Protein AF-A0A087V1L2-F1 (afdb_monomer)

Foldseek 3Di:
DVVCPPPDPVPDDDDDDDDPDPDPDDDDPVCVVVSQVVSCVVVVHDDDDDPDVPVVVVVFQDDDDDDDDFDWFPCPPPPLLVLLVVLLVVLVVVVVVVVVVVVVPVPDPPPCPVVPPPPPPDDLSNLLNVLSVVLSVCCGQWNLQLSLVSLVLSLVVLVVVLPDPDDPVSNVSSVVSNVSSVVSNVVSVVVCVVDQDQTGRLVVVVVLVVVCQQQDPDDDPPSPPPPPPPSPDHPCVVVVVVVVVVVPDPDDGPQAAEEEEDADLSCQQSVQVVLVVVVVVDVSSVSAFEDEDEDADPPPRPRSHDDPVRNVVVQVCSVVVVGRYYYYYCPQLDDDDHAQGPYYHHSDDDPDPSSVSSSSRSD

Radius of gyration: 24.87 Å; Cα contacts (8 Å, |Δi|>4): 325; chains: 1; bounding box: 54×73×60 Å

Sequence (363 aa):
MKCFLNIEPSEMPKIFGLSASLLNRKCKPSQLEKNLHELEKTLRSTIITARDVSEIQKYGTDPEEIAIFYHGSEFADSDLKEEIVNLSNELKCKKSEFSRDEDALESDLLFEKQFRYSSEGVIFFDKPLRCLNAVCETFENLGLWCACTAAEIYLKEVTILCDRPIMEKYQKILEKVQKFLEDFIKKCEILLQKNENSMPHKLKRLLEIFFAVKESKKFINELPHISDVTFAEDPEEYFVNIKQIQEYSNSSDINVCSIVFVEQRITAYVLYQWLLYMTEKYPALAFLKPNFIVGHGRANFTETSMTEKKQKEIVSSFRKKECNILIATCVLEEGMDIRQCNLVIRFDLPKDFRSYVQSKGRA

Mean predicted aligned error: 12.36 Å

Secondary structure (DSSP, 8-state):
-GGGTTS-GGG--------S-S-SS---HHHHHHHHHHHHHHHT------S-HHHHHTTS----------PPPTTTT-HHHHHHHHHHHHHHHHHHHHHHHHTT-TT--SSGGG----SSS--TTHHHHHHHHHHHHHHHHHHHHHHHHHHHHHHHHHHHHHTS---HHHHHHHHHHHHHHHHHHHHHHHHHHHS-----HHHHHHHHHHHHHHH-SS--TT--------TTS-HHHHHHHHHHHHTT---------EEEE-S-HHHHHHHHHHHHHHHHH-GGGTT--EEEE----S---TTT---HHHHHHHHHHHHTTS--EEEE-GGGSSS---PPPSEEEESS--SSHHHHHHHHTT-

Nearest PDB structures (foldseek):
  8dgi-assembly1_A  TM=7.288E-01  e=1.183E-13  Drosophila melanogaster
  8dgj-assembly1_A  TM=6.808E-01  e=7.568E-13  Drosophila melanogaster
  5jcf-assembly1_A  TM=6.289E-01  e=5.586E-10  Gallus gallus
  5jcf-assembly2_B  TM=6.288E-01  e=5.586E-10  Gallus gallus
  8t5s-assembly1_A  TM=4.999E-01  e=6.809E-08  Caenorhabditis elegans

InterPro domains:
  IPR001650 Helicase, C-terminal domain-like [PF00271] (300-363)
  IPR001650 Helicase, C-terminal domain-like [PS51194] (241-363)
  IPR001650 Helicase, C-terminal domain-like [SM00490] (272-362)
  IPR027417 P-loop containing nucleoside triphosphate hydrolase [G3DSA:3.40.50.300] (1-96)
  IPR027417 P-loop containing nucleoside triphosphate hydrolase [G3DSA:3.40.50.300] (189-363)
  IPR027417 P-loop containing nucleoside triphosphate hydrolase [SSF52540] (242-363)
  IPR051363 RIG-I-like Receptor (RLR) Helicase [PTHR14074] (9-363)

Structure (mmCIF, N/CA/C/O backbone):
data_AF-A0A087V1L2-F1
#
_entry.id   AF-A0A087V1L2-F1
#
loop_
_atom_site.group_PDB
_atom_site.id
_atom_site.type_symbol
_atom_site.label_atom_id
_atom_site.label_alt_id
_atom_site.label_comp_id
_atom_site.label_asym_id
_atom_site.label_entity_id
_atom_site.label_seq_id
_atom_site.pdbx_PDB_ins_code
_atom_site.Cartn_x
_atom_site.Cartn_y
_atom_site.Cartn_z
_atom_site.occupancy
_atom_site.B_iso_or_equiv
_atom_site.auth_seq_id
_atom_site.auth_comp_id
_atom_site.auth_asym_id
_atom_site.auth_atom_id
_atom_site.pdbx_PDB_model_num
ATOM 1 N N . MET A 1 1 ? -2.913 -34.682 -5.311 1.00 61.75 1 MET A N 1
ATOM 2 C CA . MET A 1 1 ? -2.161 -35.949 -5.148 1.00 61.75 1 MET A CA 1
ATOM 3 C C . MET A 1 1 ? -2.907 -37.061 -4.436 1.00 61.75 1 MET A C 1
ATOM 5 O O . MET A 1 1 ? -2.776 -38.191 -4.877 1.00 61.75 1 MET A O 1
ATOM 9 N N . LYS A 1 2 ? -3.732 -36.787 -3.413 1.00 68.75 2 LYS A N 1
ATOM 10 C CA . LYS A 1 2 ? -4.512 -37.842 -2.734 1.00 68.75 2 LYS A CA 1
ATOM 11 C C . LYS A 1 2 ? -5.393 -38.679 -3.681 1.00 68.75 2 LYS A C 1
ATOM 13 O O . LYS A 1 2 ? -5.519 -39.877 -3.481 1.00 68.75 2 LYS A O 1
ATOM 18 N N . CYS A 1 3 ? -5.909 -38.073 -4.751 1.00 69.31 3 CYS A N 1
ATOM 19 C CA . CYS A 1 3 ? -6.708 -38.756 -5.774 1.00 69.31 3 CYS A CA 1
ATOM 20 C C . CYS A 1 3 ? -5.913 -39.751 -6.643 1.00 69.31 3 CYS A C 1
ATOM 22 O O . CYS A 1 3 ? -6.521 -40.573 -7.311 1.00 69.31 3 CYS A O 1
ATOM 24 N N . PHE A 1 4 ? -4.575 -39.690 -6.631 1.00 74.19 4 PHE A N 1
ATOM 25 C CA . PHE A 1 4 ? -3.694 -40.577 -7.404 1.00 74.19 4 PHE A CA 1
ATOM 26 C C . PHE A 1 4 ? -3.000 -41.631 -6.516 1.00 74.19 4 PHE A C 1
ATOM 28 O O . PHE A 1 4 ? -2.070 -42.300 -6.960 1.00 74.19 4 PHE A O 1
ATOM 35 N N . LEU A 1 5 ? -3.409 -41.771 -5.245 1.00 72.12 5 LEU A N 1
ATOM 36 C CA . LEU A 1 5 ? -2.788 -42.724 -4.314 1.00 72.12 5 LEU A CA 1
ATOM 37 C C . LEU A 1 5 ? -3.030 -44.184 -4.718 1.00 72.12 5 LEU A C 1
ATOM 39 O O . LEU A 1 5 ? -2.116 -44.990 -4.554 1.00 72.12 5 LEU A O 1
ATOM 43 N N . ASN A 1 6 ? -4.209 -44.470 -5.283 1.00 79.38 6 ASN A N 1
ATOM 44 C CA . ASN A 1 6 ? -4.714 -45.817 -5.579 1.00 79.38 6 ASN A CA 1
ATOM 45 C C . ASN A 1 6 ? -4.684 -46.166 -7.079 1.00 79.38 6 ASN A C 1
ATOM 47 O O . ASN A 1 6 ? -5.424 -47.041 -7.512 1.00 79.38 6 ASN A O 1
ATOM 51 N N . ILE A 1 7 ? -3.897 -45.442 -7.878 1.00 80.56 7 ILE A N 1
ATOM 52 C CA . ILE A 1 7 ? -3.746 -45.717 -9.312 1.00 80.56 7 ILE A CA 1
ATOM 53 C C . ILE A 1 7 ? -2.492 -46.560 -9.514 1.00 80.56 7 ILE A C 1
ATOM 55 O O . ILE A 1 7 ? -1.446 -46.264 -8.924 1.00 80.56 7 ILE A O 1
ATOM 59 N N . GLU A 1 8 ? -2.607 -47.586 -10.354 1.00 81.00 8 GLU A N 1
ATOM 60 C CA . GLU A 1 8 ? -1.493 -48.451 -10.727 1.00 81.00 8 GLU A CA 1
ATOM 61 C C . GLU A 1 8 ? -0.362 -47.647 -11.394 1.00 81.00 8 GLU A C 1
ATOM 63 O O . GLU A 1 8 ? -0.631 -46.717 -12.163 1.00 81.00 8 GLU A O 1
ATOM 68 N N . PRO A 1 9 ? 0.921 -47.987 -11.159 1.00 77.38 9 PRO A N 1
ATOM 69 C CA . PRO A 1 9 ? 2.049 -47.239 -11.718 1.00 77.38 9 PRO A CA 1
ATOM 70 C C . PRO A 1 9 ? 2.013 -47.073 -13.244 1.00 77.38 9 PRO A C 1
ATOM 72 O O . PRO A 1 9 ? 2.484 -46.059 -13.754 1.00 77.38 9 PRO A O 1
ATOM 75 N N . SER A 1 10 ? 1.436 -48.037 -13.968 1.00 82.00 10 SER A N 1
ATOM 76 C CA . SER A 1 10 ? 1.295 -48.020 -15.431 1.00 82.00 10 SER A CA 1
ATOM 77 C C . SER A 1 10 ? 0.281 -46.997 -15.951 1.00 82.00 10 SER A C 1
ATOM 79 O O . SER A 1 10 ? 0.389 -46.571 -17.097 1.00 82.00 10 SER A O 1
ATOM 81 N N . GLU A 1 11 ? -0.689 -46.596 -15.130 1.00 83.50 11 GLU A N 1
ATOM 82 C CA . GLU A 1 11 ? -1.760 -45.655 -15.493 1.00 83.50 11 GLU A CA 1
ATOM 83 C C . GLU A 1 11 ? -1.522 -44.253 -14.915 1.00 83.50 11 GLU A C 1
ATOM 85 O O . GLU A 1 11 ? -2.342 -43.345 -15.068 1.00 83.50 11 GLU A O 1
ATOM 90 N N . MET A 1 12 ? -0.392 -44.054 -14.230 1.00 80.25 12 MET A N 1
ATOM 91 C CA . MET A 1 12 ? -0.099 -42.799 -13.557 1.00 80.25 12 MET A CA 1
ATOM 92 C C . MET A 1 12 ? 0.193 -41.687 -14.578 1.00 80.25 12 MET A C 1
ATOM 94 O O . MET A 1 12 ? 1.112 -41.818 -15.394 1.00 80.25 12 MET A O 1
ATOM 98 N N . PRO A 1 13 ? -0.530 -40.553 -14.533 1.00 81.50 13 PRO A N 1
ATOM 99 C CA . PRO A 1 13 ? -0.235 -39.433 -15.410 1.00 81.50 13 PRO A CA 1
ATOM 100 C C . PRO A 1 13 ? 1.111 -38.805 -15.035 1.00 81.50 13 PRO A C 1
ATOM 102 O O . PRO A 1 13 ? 1.453 -38.679 -13.857 1.00 81.50 13 PRO A O 1
ATOM 105 N N . LYS A 1 14 ? 1.863 -38.347 -16.039 1.00 81.31 14 LYS A N 1
ATOM 106 C CA . LYS A 1 14 ? 3.057 -37.530 -15.801 1.00 81.31 14 LYS A CA 1
ATOM 107 C C . LYS A 1 14 ? 2.622 -36.134 -15.369 1.00 81.31 14 LYS A C 1
ATOM 109 O O . LYS A 1 14 ? 2.020 -35.401 -16.150 1.00 81.31 14 LYS A O 1
ATOM 114 N N . ILE A 1 15 ? 2.927 -35.776 -14.126 1.00 77.12 15 ILE A N 1
ATOM 115 C CA . ILE A 1 15 ? 2.616 -34.460 -13.571 1.00 77.12 15 ILE A CA 1
ATOM 116 C C . ILE A 1 15 ? 3.841 -33.572 -13.742 1.00 77.12 15 ILE A C 1
ATOM 118 O O . ILE A 1 15 ? 4.923 -33.885 -13.249 1.00 77.12 15 ILE A O 1
ATOM 122 N N . PHE A 1 16 ? 3.654 -32.461 -14.442 1.00 82.75 16 PHE A N 1
ATOM 123 C CA . PHE A 1 16 ? 4.665 -31.431 -14.605 1.00 82.75 16 PHE A CA 1
ATOM 124 C C . PHE A 1 16 ? 4.263 -30.203 -13.789 1.00 82.75 16 PHE A C 1
ATOM 126 O O . PHE A 1 16 ? 3.135 -29.722 -13.904 1.00 82.75 16 PHE A O 1
ATOM 133 N N . GLY A 1 17 ? 5.174 -29.720 -12.947 1.00 81.12 17 GLY A N 1
ATOM 134 C CA . GLY A 1 17 ? 4.975 -28.542 -12.112 1.00 81.12 17 GLY A CA 1
ATOM 135 C C . GLY A 1 17 ? 6.137 -27.573 -12.277 1.00 81.12 17 GLY A C 1
ATOM 136 O O . GLY A 1 17 ? 7.294 -27.985 -12.268 1.00 81.12 17 GLY A O 1
ATOM 137 N N . LEU A 1 18 ? 5.817 -26.289 -12.411 1.00 81.25 18 LEU A N 1
ATOM 138 C CA . LEU A 1 18 ? 6.789 -25.202 -12.434 1.00 81.25 18 LEU A CA 1
ATOM 139 C C . LEU A 1 18 ? 6.580 -24.339 -11.196 1.00 81.25 18 LEU A C 1
ATOM 141 O O . LEU A 1 18 ? 5.451 -23.955 -10.892 1.00 81.25 18 LEU A O 1
ATOM 145 N N . SER A 1 19 ? 7.664 -24.031 -10.491 1.00 74.69 19 SER A N 1
ATOM 146 C CA . SER A 1 19 ? 7.635 -23.087 -9.379 1.00 74.69 19 SER A CA 1
ATOM 147 C C . SER A 1 19 ? 8.948 -22.322 -9.289 1.00 74.69 19 SER A C 1
ATOM 149 O O . SER A 1 19 ? 10.016 -22.907 -9.451 1.00 74.69 19 SER A O 1
ATOM 151 N N . ALA A 1 20 ? 8.862 -21.028 -8.981 1.00 67.06 20 ALA A N 1
ATOM 152 C CA . ALA A 1 20 ? 10.026 -20.194 -8.683 1.00 67.06 20 ALA A CA 1
ATOM 153 C C . ALA A 1 20 ? 10.649 -20.527 -7.311 1.00 67.06 20 ALA A C 1
ATOM 155 O O . ALA A 1 20 ? 11.835 -20.300 -7.099 1.00 67.06 20 ALA A O 1
ATOM 156 N N . SER A 1 21 ? 9.863 -21.086 -6.382 1.00 72.62 21 SER A N 1
ATOM 157 C CA . SER A 1 21 ? 10.343 -21.604 -5.095 1.00 72.62 21 SER A CA 1
ATOM 158 C C . SER A 1 21 ? 9.634 -22.907 -4.742 1.00 72.62 21 SER A C 1
ATOM 160 O O . SER A 1 21 ? 8.409 -23.005 -4.819 1.00 72.62 21 SER A O 1
ATOM 162 N N . LEU A 1 22 ? 10.394 -23.917 -4.325 1.00 76.88 22 LEU A N 1
ATOM 163 C CA . LEU A 1 22 ? 9.855 -25.222 -3.924 1.00 76.88 22 LEU A CA 1
ATOM 164 C C . LEU A 1 22 ? 9.445 -25.263 -2.446 1.00 76.88 22 LEU A C 1
ATOM 166 O O . LEU A 1 22 ? 8.729 -26.170 -2.028 1.00 76.88 22 LEU A O 1
ATOM 170 N N . LEU A 1 23 ? 9.881 -24.281 -1.651 1.00 73.44 23 LEU A N 1
ATOM 171 C CA . LEU A 1 23 ? 9.611 -24.212 -0.221 1.00 73.44 23 LEU A CA 1
ATOM 172 C C . LEU A 1 23 ? 8.843 -22.937 0.129 1.00 73.44 23 LEU A C 1
ATOM 174 O O . LEU A 1 23 ? 9.251 -21.826 -0.203 1.00 73.44 23 LEU A O 1
ATOM 178 N N . ASN A 1 24 ? 7.753 -23.114 0.876 1.00 65.12 24 ASN A N 1
ATOM 179 C CA . ASN A 1 24 ? 6.878 -22.028 1.332 1.00 65.12 24 ASN A CA 1
ATOM 180 C C . ASN A 1 24 ? 7.238 -21.509 2.736 1.00 65.12 24 ASN A C 1
ATOM 182 O O . ASN A 1 24 ? 6.459 -20.776 3.340 1.00 65.12 24 ASN A O 1
ATOM 186 N N . ARG A 1 25 ? 8.360 -21.953 3.317 1.00 67.56 25 ARG A N 1
ATOM 187 C CA . ARG A 1 25 ? 8.763 -21.614 4.691 1.00 67.56 25 ARG A CA 1
ATOM 188 C C . ARG A 1 25 ? 10.264 -21.390 4.779 1.00 67.56 25 ARG A C 1
ATOM 190 O O . ARG A 1 25 ? 11.030 -22.014 4.047 1.00 67.56 25 ARG A O 1
ATOM 197 N N . LYS A 1 26 ? 10.674 -20.555 5.741 1.00 66.25 26 LYS A N 1
ATOM 198 C CA . LYS A 1 26 ? 12.080 -20.404 6.135 1.00 66.25 26 LYS A CA 1
ATOM 199 C C . LYS A 1 26 ? 12.632 -21.784 6.502 1.00 66.25 26 LYS A C 1
ATOM 201 O O . LYS A 1 26 ? 12.142 -22.423 7.431 1.00 66.25 26 LYS A O 1
ATOM 206 N N . CYS A 1 27 ? 13.618 -22.245 5.743 1.00 68.12 27 CYS A N 1
ATOM 207 C CA . CYS A 1 27 ? 14.243 -23.549 5.905 1.00 68.12 27 CYS A CA 1
ATOM 208 C C . CYS A 1 27 ? 15.710 -23.347 6.270 1.00 68.12 27 CYS A C 1
ATOM 210 O O . CYS A 1 27 ? 16.407 -22.567 5.623 1.00 68.12 27 CYS A O 1
ATOM 212 N N . LYS A 1 28 ? 16.194 -24.054 7.294 1.00 75.88 28 LYS A N 1
ATOM 213 C CA . LYS A 1 28 ? 17.636 -24.106 7.557 1.00 75.88 28 LYS A CA 1
ATOM 214 C C . LYS A 1 28 ? 18.320 -24.870 6.414 1.00 75.88 28 LYS A C 1
ATOM 216 O O . LYS A 1 28 ? 17.736 -25.855 5.956 1.00 75.88 28 LYS A O 1
ATOM 221 N N . PRO A 1 29 ? 19.543 -24.496 5.994 1.00 77.69 29 PRO A N 1
ATOM 222 C CA . PRO A 1 29 ? 20.254 -25.201 4.924 1.00 77.69 29 PRO A CA 1
ATOM 223 C C . PRO A 1 29 ? 20.352 -26.715 5.161 1.00 77.69 29 PRO A C 1
ATOM 225 O O . PRO A 1 29 ? 20.118 -27.500 4.253 1.00 77.69 29 PRO A O 1
ATOM 228 N N . SER A 1 30 ? 20.562 -27.133 6.413 1.00 83.62 30 SER A N 1
ATOM 229 C CA . SER A 1 30 ? 20.640 -28.548 6.804 1.00 83.62 30 SER A CA 1
ATOM 230 C C . SER A 1 30 ? 19.338 -29.344 6.650 1.00 83.62 30 SER A C 1
ATOM 232 O O . SER A 1 30 ? 19.367 -30.569 6.671 1.00 83.62 30 SER A O 1
ATOM 234 N N . GLN A 1 31 ? 18.188 -28.678 6.524 1.00 83.19 31 GLN A N 1
ATOM 235 C CA . GLN A 1 31 ? 16.877 -29.318 6.354 1.00 83.19 31 GLN A CA 1
ATOM 236 C C . GLN A 1 31 ? 16.380 -29.264 4.904 1.00 83.19 31 GLN A C 1
ATOM 238 O O . GLN A 1 31 ? 15.355 -29.870 4.594 1.00 83.19 31 GLN A O 1
ATOM 243 N N . LEU A 1 32 ? 17.090 -28.553 4.021 1.00 83.00 32 LEU A N 1
ATOM 244 C CA . LEU A 1 32 ? 16.674 -28.311 2.642 1.00 83.00 32 LEU A CA 1
ATOM 245 C C . LEU A 1 32 ? 16.512 -29.621 1.868 1.00 83.00 32 LEU A C 1
ATOM 247 O O . LEU A 1 32 ? 15.428 -29.890 1.360 1.00 83.00 32 LEU A O 1
ATOM 251 N N . GLU A 1 33 ? 17.548 -30.461 1.840 1.00 84.75 33 GLU A N 1
ATOM 252 C CA . GLU A 1 33 ? 17.530 -31.733 1.104 1.00 84.75 33 GLU A CA 1
ATOM 253 C C . GLU A 1 33 ? 16.417 -32.662 1.586 1.00 84.75 33 GLU A C 1
ATOM 255 O O . GLU A 1 33 ? 15.679 -33.223 0.778 1.00 84.75 33 GLU A O 1
ATOM 260 N N . LYS A 1 34 ? 16.235 -32.764 2.908 1.00 87.12 34 LYS A N 1
ATOM 261 C CA . LYS A 1 34 ? 15.161 -33.570 3.494 1.00 87.12 34 LYS A CA 1
ATOM 262 C C . LYS A 1 34 ? 13.786 -33.083 3.033 1.00 87.12 34 LYS A C 1
ATOM 264 O O . LYS A 1 34 ? 12.954 -33.896 2.642 1.00 87.12 34 LYS A O 1
ATOM 269 N N . ASN A 1 35 ? 13.557 -31.772 3.055 1.00 86.69 35 ASN A N 1
ATOM 270 C CA . ASN A 1 35 ? 12.279 -31.187 2.654 1.00 86.69 35 ASN A CA 1
ATOM 271 C C . ASN A 1 35 ? 12.015 -31.353 1.150 1.00 86.69 35 ASN A C 1
ATOM 273 O O . ASN A 1 35 ? 10.883 -31.632 0.759 1.00 86.69 35 ASN A O 1
ATOM 277 N N . LEU A 1 36 ? 13.045 -31.210 0.309 1.00 87.81 36 LEU A N 1
ATOM 278 C CA . LEU A 1 36 ? 12.935 -31.467 -1.130 1.00 87.81 36 LEU A CA 1
ATOM 279 C C . LEU A 1 36 ? 12.606 -32.942 -1.393 1.00 87.81 36 LEU A C 1
ATOM 281 O O . LEU A 1 36 ? 11.686 -33.233 -2.151 1.00 87.81 36 LEU A O 1
ATOM 285 N N . HIS A 1 37 ? 13.266 -33.867 -0.695 1.00 88.38 37 HIS A N 1
ATOM 286 C CA . HIS A 1 37 ? 12.998 -35.298 -0.827 1.00 88.38 37 HIS A CA 1
ATOM 287 C C . HIS A 1 37 ? 11.587 -35.688 -0.349 1.00 88.38 37 HIS A C 1
ATOM 289 O O . HIS A 1 37 ? 10.896 -36.490 -0.982 1.00 88.38 37 HIS A O 1
ATOM 295 N N . GLU A 1 38 ? 11.106 -35.098 0.750 1.00 88.12 38 GLU A N 1
ATOM 296 C CA . GLU A 1 38 ? 9.719 -35.274 1.199 1.00 88.12 38 GLU A CA 1
ATOM 297 C C . GLU A 1 38 ? 8.711 -34.739 0.171 1.00 88.12 38 GLU A C 1
ATOM 299 O O . GLU A 1 38 ? 7.664 -35.361 -0.048 1.00 88.12 38 GLU A O 1
ATOM 304 N N . LEU A 1 39 ? 9.026 -33.623 -0.493 1.00 86.69 39 LEU A N 1
ATOM 305 C CA . LEU A 1 39 ? 8.196 -33.052 -1.550 1.00 86.69 39 LEU A CA 1
ATOM 306 C C . LEU A 1 39 ? 8.136 -33.975 -2.774 1.00 86.69 39 LEU A C 1
ATOM 308 O O . LEU A 1 39 ? 7.036 -34.272 -3.240 1.00 86.69 39 LEU A O 1
ATOM 312 N N . GLU A 1 40 ? 9.277 -34.491 -3.240 1.00 88.25 40 GLU A N 1
ATOM 313 C CA . GLU A 1 40 ? 9.349 -35.484 -4.324 1.00 88.25 40 GLU A CA 1
ATOM 314 C C . GLU A 1 40 ? 8.513 -36.722 -4.013 1.00 88.25 40 GLU A C 1
ATOM 316 O O . GLU A 1 40 ? 7.723 -37.171 -4.844 1.00 88.25 40 GLU A O 1
ATOM 321 N N . LYS A 1 41 ? 8.616 -37.246 -2.786 1.00 86.62 41 LYS A N 1
ATOM 322 C CA . LYS A 1 41 ? 7.840 -38.410 -2.341 1.00 86.62 41 LYS A CA 1
ATOM 323 C C . LYS A 1 41 ? 6.340 -38.118 -2.299 1.00 86.62 41 LYS A C 1
ATOM 325 O O . LYS A 1 41 ? 5.533 -38.951 -2.712 1.00 86.62 41 LYS A O 1
ATOM 330 N N . THR A 1 42 ? 5.962 -36.938 -1.815 1.00 85.06 42 THR A N 1
ATOM 331 C CA . THR A 1 42 ? 4.558 -36.511 -1.707 1.00 85.06 42 THR A CA 1
ATOM 332 C C . THR A 1 42 ? 3.928 -36.283 -3.081 1.00 85.06 42 THR A C 1
ATOM 334 O O . THR A 1 42 ? 2.759 -36.616 -3.296 1.00 85.06 42 THR A O 1
ATOM 337 N N . LEU A 1 43 ? 4.700 -35.727 -4.016 1.00 81.69 43 LEU A N 1
ATOM 338 C CA . LEU A 1 43 ? 4.280 -35.441 -5.385 1.00 81.69 43 LEU A CA 1
ATOM 339 C C . LEU A 1 43 ? 4.599 -36.573 -6.370 1.00 81.69 43 LEU A C 1
ATOM 341 O O . LEU A 1 43 ? 4.258 -36.448 -7.540 1.00 81.69 43 LEU A O 1
ATOM 345 N N . ARG A 1 44 ? 5.222 -37.674 -5.926 1.00 81.44 44 ARG A N 1
ATOM 346 C CA . ARG A 1 44 ? 5.707 -38.766 -6.795 1.00 81.44 44 ARG A CA 1
ATOM 347 C C . ARG A 1 44 ? 6.386 -38.227 -8.068 1.00 81.44 44 ARG A C 1
ATOM 349 O O . ARG A 1 44 ? 6.149 -38.718 -9.168 1.00 81.44 44 ARG A O 1
ATOM 356 N N . SER A 1 45 ? 7.185 -37.178 -7.909 1.00 85.88 45 SER A N 1
ATOM 357 C CA . SER A 1 45 ? 7.813 -36.417 -8.991 1.00 85.88 45 SER A CA 1
ATOM 358 C C . SER A 1 45 ? 9.281 -36.193 -8.678 1.00 85.88 45 SER A C 1
ATOM 360 O O . SER A 1 45 ? 9.650 -36.1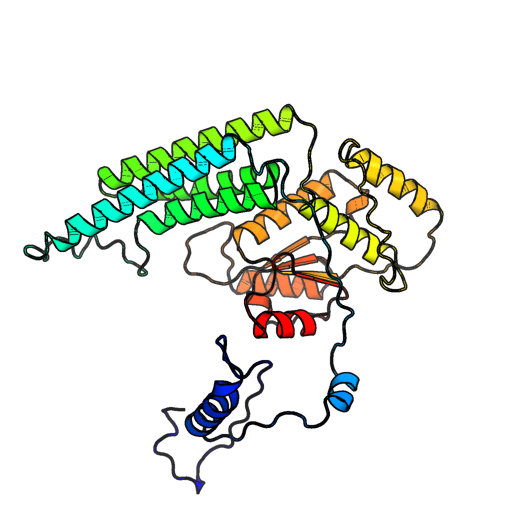37 -7.510 1.00 85.88 45 SER A O 1
ATOM 362 N N . THR A 1 46 ? 10.099 -35.988 -9.703 1.00 86.81 46 THR A N 1
ATOM 363 C CA . THR A 1 46 ? 11.502 -35.601 -9.534 1.00 86.81 46 THR A CA 1
ATOM 364 C C . THR A 1 46 ? 11.635 -34.090 -9.634 1.00 86.81 46 THR A C 1
ATOM 366 O O . THR A 1 46 ? 11.126 -33.478 -10.576 1.00 86.81 46 THR A O 1
ATOM 369 N N . ILE A 1 47 ? 12.323 -33.487 -8.673 1.00 87.62 47 ILE A N 1
ATOM 370 C CA . ILE A 1 47 ? 12.695 -32.080 -8.715 1.00 87.62 47 ILE A CA 1
ATOM 371 C C . ILE A 1 47 ? 13.880 -31.944 -9.663 1.00 87.62 47 ILE A C 1
ATOM 373 O O . ILE A 1 47 ? 14.927 -32.563 -9.487 1.00 87.62 47 ILE A O 1
ATOM 377 N N . ILE A 1 48 ? 13.715 -31.107 -10.681 1.00 83.31 48 ILE A N 1
ATOM 378 C CA . ILE A 1 48 ? 14.778 -30.768 -11.619 1.00 83.31 48 ILE A CA 1
ATOM 379 C C . ILE A 1 48 ? 15.068 -29.283 -11.444 1.00 83.31 48 ILE A C 1
ATOM 381 O O . ILE A 1 48 ? 14.208 -28.442 -11.693 1.00 83.31 48 ILE A O 1
ATOM 385 N N . THR A 1 49 ? 16.284 -28.965 -11.015 1.00 75.69 49 THR A N 1
ATOM 386 C CA . THR A 1 49 ? 16.830 -27.610 -11.063 1.00 75.69 49 THR A CA 1
ATOM 387 C C . THR A 1 49 ? 17.788 -27.515 -12.243 1.00 75.69 49 THR A C 1
ATOM 389 O O . THR A 1 49 ? 18.464 -28.484 -12.603 1.00 75.69 49 THR A O 1
ATOM 392 N N . ALA A 1 50 ? 17.823 -26.359 -12.899 1.00 69.19 50 ALA A N 1
ATOM 393 C CA . ALA A 1 50 ? 18.771 -26.153 -13.980 1.00 69.19 50 ALA A CA 1
ATOM 394 C C . ALA A 1 50 ? 20.200 -26.153 -13.409 1.00 69.19 50 ALA A C 1
ATOM 396 O O . ALA A 1 50 ? 20.487 -25.519 -12.395 1.00 69.19 50 ALA A O 1
ATOM 397 N N . ARG A 1 51 ? 21.068 -26.957 -14.033 1.00 67.19 51 ARG A N 1
ATOM 398 C CA . ARG A 1 51 ? 22.423 -27.247 -13.537 1.00 67.19 51 ARG A CA 1
ATOM 399 C C . ARG A 1 51 ? 23.389 -26.091 -13.761 1.00 67.19 51 ARG A C 1
ATOM 401 O O . ARG A 1 51 ? 24.360 -25.971 -13.025 1.00 67.19 51 ARG A O 1
ATOM 408 N N . ASP A 1 52 ? 23.118 -25.277 -14.776 1.00 70.88 52 ASP A N 1
ATOM 409 C CA . ASP A 1 52 ? 23.962 -24.162 -15.163 1.00 70.88 52 ASP A CA 1
ATOM 410 C C . ASP A 1 52 ? 23.209 -22.843 -14.989 1.00 70.88 52 ASP A C 1
ATOM 412 O O . ASP A 1 52 ? 22.354 -22.469 -15.794 1.00 70.88 52 ASP A O 1
ATOM 416 N N . VAL A 1 53 ? 23.537 -22.137 -13.909 1.00 67.12 53 VAL A N 1
ATOM 417 C CA . VAL A 1 53 ? 22.981 -20.815 -13.606 1.00 67.12 53 VAL A CA 1
ATOM 418 C C . VAL A 1 53 ? 23.334 -19.809 -14.709 1.00 67.12 53 VAL A C 1
ATOM 420 O O . VAL A 1 53 ? 22.539 -18.911 -14.975 1.00 67.12 53 VAL A O 1
ATOM 423 N N . SER A 1 54 ? 24.459 -19.992 -15.410 1.00 67.75 54 SER A N 1
ATOM 424 C CA . SER A 1 54 ? 24.897 -19.091 -16.480 1.00 67.75 54 SER A CA 1
ATOM 425 C C . SER A 1 54 ? 24.055 -19.223 -17.753 1.00 67.75 54 SER A C 1
ATOM 427 O O . SER A 1 54 ? 23.817 -18.229 -18.435 1.00 67.75 54 SER A O 1
ATOM 429 N N . GLU A 1 55 ? 23.527 -20.413 -18.066 1.00 67.00 55 GLU A N 1
ATOM 430 C CA . GLU A 1 55 ? 22.566 -20.570 -19.165 1.00 67.00 55 GLU A CA 1
ATOM 431 C C . GLU A 1 55 ? 21.189 -20.016 -18.807 1.00 67.00 55 GLU A C 1
ATOM 433 O O . GLU A 1 55 ? 20.544 -19.412 -19.659 1.00 67.00 55 GLU A O 1
ATOM 438 N N . ILE A 1 56 ? 20.758 -20.152 -17.547 1.00 65.88 56 ILE A N 1
ATOM 439 C CA . ILE A 1 56 ? 19.508 -19.544 -17.066 1.00 65.88 56 ILE A CA 1
ATOM 440 C C . ILE A 1 56 ? 19.604 -18.019 -17.131 1.00 65.88 56 ILE A C 1
ATOM 442 O O . ILE A 1 56 ? 18.662 -17.380 -17.588 1.00 65.88 56 ILE A O 1
ATOM 446 N N . GLN A 1 57 ? 20.736 -17.433 -16.727 1.00 65.00 57 GLN A N 1
ATOM 447 C CA . GLN A 1 57 ? 20.961 -15.983 -16.767 1.00 65.00 57 GLN A CA 1
ATOM 448 C C . GLN A 1 57 ? 20.838 -15.395 -18.178 1.00 65.00 57 GLN A C 1
ATOM 450 O O . GLN A 1 57 ? 20.388 -14.265 -18.315 1.00 65.00 57 GLN A O 1
ATOM 455 N N . LYS A 1 58 ? 21.145 -16.159 -19.239 1.00 68.12 58 LYS A N 1
ATOM 456 C CA . LYS A 1 58 ? 20.957 -15.700 -20.631 1.00 68.12 58 LYS A CA 1
ATOM 457 C C . LYS A 1 58 ? 19.489 -15.456 -20.997 1.00 68.12 58 LYS A C 1
ATOM 459 O O . LYS A 1 58 ? 19.221 -14.686 -21.914 1.00 68.12 58 LYS A O 1
ATOM 464 N N . TYR A 1 59 ? 18.560 -16.138 -20.329 1.00 70.31 59 TYR A N 1
ATOM 465 C CA . TYR A 1 59 ? 17.123 -16.085 -20.626 1.00 70.31 59 TYR A CA 1
ATOM 466 C C . TYR A 1 59 ? 16.285 -15.533 -19.464 1.00 70.31 59 TYR A C 1
ATOM 468 O O . TYR A 1 59 ? 15.079 -15.338 -19.615 1.00 70.31 59 TYR A O 1
ATOM 476 N N . GLY A 1 60 ? 16.904 -15.318 -18.304 1.00 68.31 60 GLY A N 1
ATOM 477 C CA . GLY A 1 60 ? 16.290 -14.761 -17.109 1.00 68.31 60 GLY A CA 1
ATOM 478 C C . GLY A 1 60 ? 16.441 -13.245 -17.034 1.00 68.31 60 GLY A C 1
ATOM 479 O O . GLY A 1 60 ? 17.264 -12.638 -17.711 1.00 68.31 60 GLY A O 1
ATOM 480 N N . THR A 1 61 ? 15.635 -12.633 -16.177 1.00 70.69 61 THR A N 1
ATOM 481 C CA . THR A 1 61 ? 15.790 -11.232 -15.782 1.00 70.69 61 THR A CA 1
ATOM 482 C C . THR A 1 61 ? 16.981 -11.119 -14.829 1.00 70.69 61 THR A C 1
ATOM 484 O O . THR A 1 61 ? 16.977 -11.759 -13.772 1.00 70.69 61 THR A O 1
ATOM 487 N N . ASP A 1 62 ? 17.977 -10.306 -15.174 1.00 75.62 62 ASP A N 1
ATOM 488 C CA . ASP A 1 62 ? 19.109 -9.976 -14.298 1.00 75.62 62 ASP A CA 1
ATOM 489 C C . ASP A 1 62 ? 19.123 -8.469 -13.998 1.00 75.62 62 ASP A C 1
ATOM 491 O O . ASP A 1 62 ? 19.942 -7.729 -14.545 1.00 75.62 62 ASP A O 1
ATOM 495 N N . PRO A 1 63 ? 18.142 -7.974 -13.218 1.00 82.81 63 PRO A N 1
ATOM 496 C CA . PRO A 1 63 ? 18.085 -6.565 -12.871 1.00 82.81 63 PRO A CA 1
ATOM 497 C C . PRO A 1 63 ? 19.231 -6.189 -11.933 1.00 82.81 63 PRO A C 1
ATOM 499 O O . PRO A 1 63 ? 19.643 -6.973 -11.073 1.00 82.81 63 PRO A O 1
ATOM 502 N N . GLU A 1 64 ? 19.684 -4.948 -12.065 1.00 83.12 64 GLU A N 1
ATOM 503 C CA . GLU A 1 64 ? 20.588 -4.321 -11.112 1.00 83.12 64 GLU A CA 1
ATOM 504 C C . GLU A 1 64 ? 19.855 -4.032 -9.794 1.00 83.12 64 GLU A C 1
ATOM 506 O O . GLU A 1 64 ? 18.731 -3.524 -9.780 1.00 83.12 64 GLU A O 1
ATOM 511 N N . GLU A 1 65 ? 20.491 -4.374 -8.675 1.00 86.06 65 GLU A N 1
ATOM 512 C CA . GLU A 1 65 ? 19.901 -4.263 -7.344 1.00 86.06 65 GLU A CA 1
ATOM 513 C C . GLU A 1 65 ? 20.614 -3.191 -6.530 1.00 86.06 65 GLU A C 1
ATOM 515 O O . GLU A 1 65 ? 21.827 -3.248 -6.333 1.00 86.06 65 GLU A O 1
ATOM 520 N N . ILE A 1 66 ? 19.848 -2.227 -6.018 1.00 84.69 66 ILE A N 1
ATOM 521 C CA . ILE A 1 66 ? 20.382 -1.086 -5.275 1.00 84.69 66 ILE A CA 1
ATOM 522 C C . ILE A 1 66 ? 19.623 -0.941 -3.959 1.00 84.69 66 ILE A C 1
ATOM 524 O O . ILE A 1 66 ? 18.392 -0.893 -3.930 1.00 84.69 66 ILE A O 1
ATOM 528 N N . ALA A 1 67 ? 20.369 -0.847 -2.858 1.00 85.88 67 ALA A N 1
ATOM 529 C CA . ALA A 1 67 ? 19.820 -0.533 -1.546 1.00 85.88 67 ALA A CA 1
ATOM 530 C C . ALA A 1 67 ? 19.816 0.985 -1.335 1.00 85.88 67 ALA A C 1
ATOM 532 O O . ALA A 1 67 ? 20.864 1.627 -1.387 1.00 85.88 67 ALA A O 1
ATOM 533 N N . ILE A 1 68 ? 18.638 1.551 -1.070 1.00 82.31 68 ILE A N 1
ATOM 534 C CA . ILE A 1 68 ? 18.471 2.987 -0.832 1.00 82.31 68 ILE A CA 1
ATOM 535 C C . ILE A 1 68 ? 18.183 3.208 0.646 1.00 82.31 68 ILE A C 1
ATOM 537 O O . ILE A 1 68 ? 17.187 2.723 1.185 1.00 82.31 68 ILE A O 1
ATOM 541 N N . PHE A 1 69 ? 19.064 3.962 1.295 1.00 81.69 69 PHE A N 1
ATOM 542 C CA . PHE A 1 69 ? 18.934 4.320 2.699 1.00 81.69 69 PHE A CA 1
ATOM 543 C C . PHE A 1 69 ? 18.138 5.620 2.856 1.00 81.69 69 PHE A C 1
ATOM 545 O O . PHE A 1 69 ? 18.214 6.541 2.036 1.00 81.69 69 PHE A O 1
ATOM 552 N N . TYR A 1 70 ? 17.368 5.690 3.935 1.00 78.69 70 TYR A N 1
ATOM 553 C CA . TYR A 1 70 ? 16.580 6.850 4.334 1.00 78.69 70 TYR A CA 1
ATOM 554 C C . TYR A 1 70 ? 16.656 7.004 5.855 1.00 78.69 70 TYR A C 1
ATOM 556 O O . TYR A 1 70 ? 16.858 6.020 6.569 1.00 78.69 70 TYR A O 1
ATOM 564 N N . HIS A 1 71 ? 16.499 8.229 6.356 1.00 75.06 71 HIS A N 1
ATOM 565 C CA . HIS A 1 71 ? 16.427 8.456 7.797 1.00 75.06 71 HIS A CA 1
ATOM 566 C C . HIS A 1 71 ? 15.064 8.044 8.349 1.00 75.06 71 HIS A C 1
ATOM 568 O O . HIS A 1 71 ? 14.043 8.139 7.663 1.00 75.06 71 HIS A O 1
ATOM 574 N N . GLY A 1 72 ? 15.063 7.590 9.604 1.00 67.81 72 GLY A N 1
ATOM 575 C CA . GLY A 1 72 ? 13.831 7.358 10.350 1.00 67.81 72 GLY A CA 1
ATOM 576 C C . GLY A 1 72 ? 12.970 8.620 10.398 1.00 67.81 72 GLY A C 1
ATOM 577 O O . GLY A 1 72 ? 13.467 9.733 10.249 1.00 67.81 72 GLY A O 1
ATOM 578 N N . SER A 1 73 ? 11.665 8.433 10.565 1.00 67.31 73 SER A N 1
ATOM 579 C CA . SER A 1 73 ? 10.716 9.543 10.578 1.00 67.31 73 SER A CA 1
ATOM 580 C C . SER A 1 73 ? 11.012 10.541 11.694 1.00 67.31 73 SER A C 1
ATOM 582 O O . SER A 1 73 ? 11.203 10.152 12.844 1.00 67.31 73 SER A O 1
ATOM 584 N N . GLU A 1 74 ? 10.966 11.832 11.355 1.00 63.75 74 GLU A N 1
ATOM 585 C CA . GLU A 1 74 ? 11.029 12.957 12.301 1.00 63.75 74 GLU A CA 1
ATOM 586 C C . GLU A 1 74 ? 9.904 12.893 13.350 1.00 63.75 74 GLU A C 1
ATOM 588 O O . GLU A 1 74 ? 9.989 13.507 14.409 1.00 63.75 74 GLU A O 1
ATOM 593 N N . PHE A 1 75 ? 8.854 12.112 13.080 1.00 63.72 75 PHE A N 1
ATOM 594 C CA . PHE A 1 75 ? 7.706 11.917 13.961 1.00 63.72 75 PHE A CA 1
ATOM 595 C C . PHE A 1 75 ? 7.852 10.710 14.899 1.00 63.72 75 PHE A C 1
ATOM 597 O O . PHE A 1 75 ? 6.896 10.360 15.596 1.00 63.72 75 PHE A O 1
ATOM 604 N N . ALA A 1 76 ? 9.021 10.058 14.928 1.00 58.84 76 ALA A N 1
ATOM 605 C CA . ALA A 1 76 ? 9.261 8.879 15.761 1.00 58.84 76 ALA A CA 1
ATOM 606 C C . ALA A 1 76 ? 9.056 9.135 17.266 1.00 58.84 76 ALA A C 1
ATOM 608 O O . ALA A 1 76 ? 8.663 8.193 17.957 1.00 58.84 76 ALA A O 1
ATOM 609 N N . ASP A 1 77 ? 9.242 10.380 17.718 1.00 58.59 77 ASP A N 1
ATOM 610 C CA . ASP A 1 77 ? 9.082 10.833 19.109 1.00 58.59 77 ASP A CA 1
ATOM 611 C C . ASP A 1 77 ? 7.896 11.807 19.285 1.00 58.59 77 ASP A C 1
ATOM 613 O O . ASP A 1 77 ? 7.879 12.643 20.183 1.00 58.59 77 ASP A O 1
ATOM 617 N N . SER A 1 78 ? 6.896 11.747 18.398 1.00 77.50 78 SER A N 1
ATOM 618 C CA . SER A 1 78 ? 5.717 12.618 18.479 1.00 77.50 78 SER A CA 1
ATOM 619 C C . SER A 1 78 ? 4.742 12.181 19.579 1.00 77.50 78 SER A C 1
ATOM 621 O O . SER A 1 78 ? 4.394 11.001 19.657 1.00 77.50 78 SER A O 1
ATOM 623 N N . ASP A 1 79 ? 4.179 13.152 20.311 1.00 84.81 79 ASP A N 1
ATOM 624 C CA . ASP A 1 79 ? 3.057 12.953 21.247 1.00 84.81 79 ASP A CA 1
ATOM 625 C C . ASP A 1 79 ? 1.914 12.133 20.618 1.00 84.81 79 ASP A C 1
ATOM 627 O O . ASP A 1 79 ? 1.334 11.252 21.247 1.00 84.81 79 ASP A O 1
ATOM 631 N N . LEU A 1 80 ? 1.627 12.356 19.328 1.00 86.19 80 LEU A N 1
ATOM 632 C CA . LEU A 1 80 ? 0.582 11.633 18.600 1.00 86.19 80 LEU A CA 1
ATOM 633 C C . LEU A 1 80 ? 0.848 10.132 18.514 1.00 86.19 80 LEU A C 1
ATOM 635 O O . LEU A 1 80 ? -0.077 9.327 18.631 1.00 86.19 80 LEU A O 1
ATOM 639 N N . LYS A 1 81 ? 2.106 9.740 18.309 1.00 88.06 81 LYS A N 1
ATOM 640 C CA . LYS A 1 81 ? 2.481 8.328 18.272 1.00 88.06 81 LYS A CA 1
ATOM 641 C C . LYS A 1 81 ? 2.312 7.701 19.650 1.00 88.06 81 LYS A C 1
ATOM 643 O O . LYS A 1 81 ? 1.772 6.598 19.748 1.00 88.06 81 LYS A O 1
ATOM 648 N N . GLU A 1 82 ? 2.737 8.398 20.700 1.00 90.31 82 GLU A N 1
ATOM 649 C CA . GLU A 1 82 ? 2.574 7.919 22.071 1.00 90.31 82 GLU A CA 1
ATOM 650 C C . GLU A 1 82 ? 1.091 7.708 22.411 1.00 90.31 82 GLU A C 1
ATOM 652 O O . GLU A 1 82 ? 0.720 6.664 22.952 1.00 90.31 82 GLU A O 1
ATOM 657 N N . GLU A 1 83 ? 0.216 8.627 21.997 1.00 91.75 83 GLU A N 1
ATOM 658 C CA . GLU A 1 83 ? -1.232 8.483 22.158 1.00 91.75 83 GLU A CA 1
ATOM 659 C C . GLU A 1 83 ? -1.784 7.219 21.464 1.00 91.75 83 GLU A C 1
ATOM 661 O O . GLU A 1 83 ? -2.547 6.464 22.082 1.00 91.75 83 GLU A O 1
ATOM 666 N N . ILE A 1 84 ? -1.370 6.932 20.217 1.00 91.88 84 ILE A N 1
ATOM 667 C CA . ILE A 1 84 ? -1.782 5.707 19.500 1.00 91.88 84 ILE A CA 1
ATOM 668 C C . ILE A 1 84 ? -1.301 4.453 20.245 1.00 91.88 84 ILE A C 1
ATOM 670 O O . ILE A 1 84 ? -2.059 3.488 20.417 1.00 91.88 84 ILE A O 1
ATOM 674 N N . VAL A 1 85 ? -0.039 4.444 20.684 1.00 92.19 85 VAL A N 1
ATOM 675 C CA . VAL A 1 85 ? 0.578 3.306 21.382 1.00 92.19 85 VAL A CA 1
ATOM 676 C C . VAL A 1 85 ? -0.112 3.052 22.722 1.00 92.19 85 VAL A C 1
ATOM 678 O O . VAL A 1 85 ? -0.427 1.901 23.037 1.00 92.19 85 VAL A O 1
ATOM 681 N N . ASN A 1 86 ? -0.420 4.106 23.477 1.00 93.69 86 ASN A N 1
ATOM 682 C CA . ASN A 1 86 ? -1.109 4.020 24.762 1.00 93.69 86 ASN A CA 1
ATOM 683 C C . ASN A 1 86 ? -2.505 3.410 24.614 1.00 93.69 86 ASN A C 1
ATOM 685 O O . ASN A 1 86 ? -2.832 2.446 25.314 1.00 93.69 86 ASN A O 1
ATOM 689 N N . LEU A 1 87 ? -3.299 3.884 23.648 1.00 93.25 87 LEU A N 1
ATOM 690 C CA . LEU A 1 87 ? -4.614 3.300 23.380 1.00 93.25 87 LEU A CA 1
ATOM 691 C C . LEU A 1 87 ? -4.503 1.841 22.912 1.00 93.25 87 LEU A C 1
ATOM 693 O O . LEU A 1 87 ? -5.260 0.979 23.362 1.00 93.25 87 LEU A O 1
ATOM 697 N N . SER A 1 88 ? -3.531 1.537 22.051 1.00 92.69 88 SER A N 1
ATOM 698 C CA . SER A 1 88 ? -3.283 0.171 21.577 1.00 92.69 88 SER A CA 1
ATOM 699 C C . SER A 1 88 ? -2.942 -0.780 22.725 1.00 92.69 88 SER A C 1
ATOM 701 O O . SER A 1 88 ? -3.419 -1.915 22.754 1.00 92.69 88 SER A O 1
ATOM 703 N N . ASN A 1 89 ? -2.136 -0.333 23.688 1.00 92.38 89 ASN A N 1
ATOM 704 C CA . ASN A 1 89 ? -1.768 -1.124 24.859 1.00 92.38 89 ASN A CA 1
ATOM 705 C C . ASN A 1 89 ? -2.952 -1.323 25.810 1.00 92.38 89 ASN A C 1
ATOM 707 O O . AS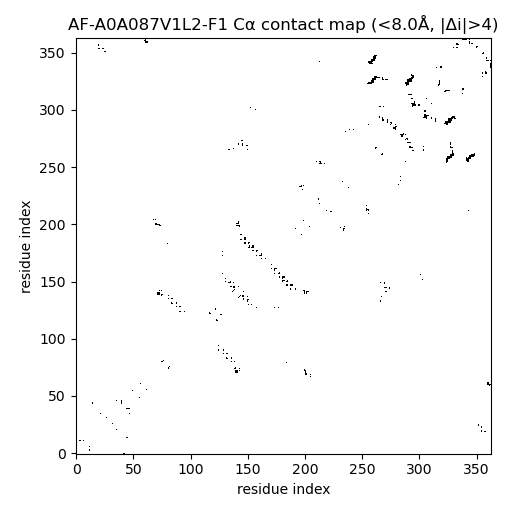N A 1 89 ? -3.174 -2.446 26.259 1.00 92.38 89 ASN A O 1
ATOM 711 N N . GLU A 1 90 ? -3.773 -0.296 26.037 1.00 91.31 90 GLU A N 1
ATOM 712 C CA . GLU A 1 90 ? -5.010 -0.433 26.814 1.00 91.31 90 GLU A CA 1
ATOM 713 C C . GLU A 1 90 ? -5.948 -1.489 26.204 1.00 91.31 90 GLU A C 1
ATOM 715 O O . GLU A 1 90 ? -6.472 -2.350 26.915 1.00 91.31 90 GLU A O 1
ATOM 720 N N . LEU A 1 91 ? -6.133 -1.474 24.880 1.00 88.12 91 LEU A N 1
ATOM 721 C CA . LEU A 1 91 ? -6.959 -2.467 24.188 1.00 88.12 91 LEU A CA 1
ATOM 722 C C . LEU A 1 91 ? -6.377 -3.882 24.273 1.00 88.12 91 LEU A C 1
ATOM 724 O O . LEU A 1 91 ? -7.139 -4.842 24.401 1.00 88.12 91 LEU A O 1
ATOM 728 N N . LYS A 1 92 ? -5.046 -4.032 24.228 1.00 88.75 92 LYS A N 1
ATOM 729 C CA . LYS A 1 92 ? -4.380 -5.328 24.447 1.00 88.75 92 LYS A CA 1
ATOM 730 C C . LYS A 1 92 ? -4.637 -5.849 25.863 1.00 88.75 92 LYS A C 1
ATOM 732 O O . LYS A 1 92 ? -4.963 -7.027 26.007 1.00 88.75 92 LYS A O 1
ATOM 737 N N . CYS A 1 93 ? -4.548 -4.989 26.880 1.00 86.81 93 CYS A N 1
ATOM 738 C CA . CYS A 1 93 ? -4.861 -5.352 28.265 1.00 86.81 93 CYS A CA 1
ATOM 739 C C . CYS A 1 93 ? -6.318 -5.808 28.395 1.00 86.81 93 CYS A C 1
ATOM 741 O O . CYS A 1 93 ? -6.562 -6.933 28.833 1.00 86.81 93 CYS A O 1
ATOM 743 N N . LYS A 1 94 ? -7.276 -5.020 27.890 1.00 83.50 94 LYS A N 1
ATOM 744 C CA . LYS A 1 94 ? -8.703 -5.391 27.897 1.00 83.50 94 LYS A CA 1
ATOM 745 C C . LYS A 1 94 ? -8.960 -6.717 27.188 1.00 83.50 94 LYS A C 1
ATOM 747 O O . LYS A 1 94 ? -9.658 -7.572 27.719 1.00 83.50 94 LYS A O 1
ATOM 752 N N . LYS A 1 95 ? -8.351 -6.945 26.019 1.00 82.94 95 LYS A N 1
ATOM 753 C CA . LYS A 1 95 ? -8.450 -8.231 25.306 1.00 82.94 95 LYS A CA 1
ATOM 754 C C . LYS A 1 95 ? -8.028 -9.413 26.191 1.00 82.94 95 LYS A C 1
ATOM 756 O O . LYS A 1 95 ? -8.669 -10.463 26.148 1.00 82.94 95 LYS A O 1
ATOM 761 N N . SER A 1 96 ? -6.964 -9.247 26.978 1.00 78.94 96 SER A N 1
ATOM 762 C CA . SER A 1 96 ? -6.468 -10.295 27.877 1.00 78.94 96 SER A CA 1
ATOM 763 C C . SER A 1 96 ? -7.382 -10.552 29.080 1.00 78.94 96 SER A C 1
ATOM 765 O O . SER A 1 96 ? -7.503 -11.699 29.496 1.00 78.94 96 SER A O 1
ATOM 767 N N . GLU A 1 97 ? -8.065 -9.525 29.594 1.00 77.38 97 GLU A N 1
ATOM 768 C CA . GLU A 1 97 ? -9.066 -9.654 30.664 1.00 77.38 97 GLU A CA 1
ATOM 769 C C . GLU A 1 97 ? -10.294 -10.430 30.171 1.00 77.38 97 GLU A C 1
ATOM 771 O O . GLU A 1 97 ? -10.679 -11.423 30.779 1.00 77.38 97 GLU A O 1
ATOM 776 N N . PHE A 1 98 ? -10.830 -10.069 29.000 1.00 69.94 98 PHE A N 1
ATOM 777 C CA . PHE A 1 98 ? -11.992 -10.746 28.410 1.00 69.94 98 PHE A CA 1
ATOM 778 C C . PHE A 1 98 ? -11.757 -12.223 28.094 1.00 69.94 98 PHE A C 1
ATOM 780 O O . PHE A 1 9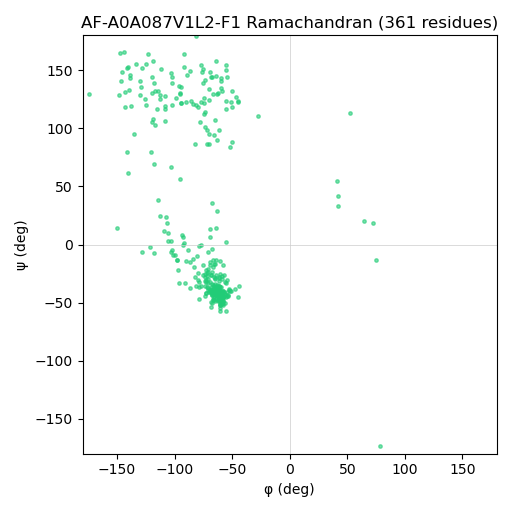8 ? -12.669 -13.028 28.241 1.00 69.94 98 PHE A O 1
ATOM 787 N N . SER A 1 99 ? -10.542 -12.583 27.673 1.00 67.12 99 SER A N 1
ATOM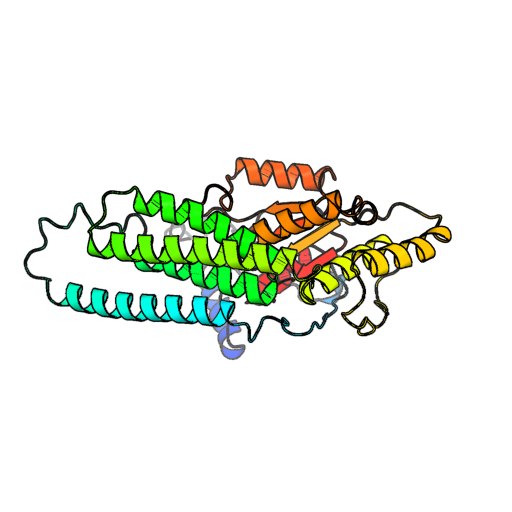 788 C CA . SER A 1 99 ? -10.217 -13.983 27.369 1.00 67.12 99 SER A CA 1
ATOM 789 C C . SER A 1 99 ? -10.191 -14.855 28.634 1.00 67.12 99 SER A C 1
ATOM 791 O O . SER A 1 99 ? -10.424 -16.050 28.544 1.00 67.12 99 SER A O 1
ATOM 793 N N . ARG A 1 100 ? -9.925 -14.270 29.814 1.00 59.09 100 ARG A N 1
ATOM 794 C CA . ARG A 1 100 ? -9.904 -14.993 31.100 1.00 59.09 100 ARG A CA 1
ATOM 795 C C . ARG A 1 100 ? -11.302 -15.230 31.672 1.00 59.09 100 ARG A C 1
ATOM 797 O O . ARG A 1 100 ? -11.503 -16.234 32.344 1.00 59.09 100 ARG A O 1
ATOM 804 N N . ASP A 1 101 ? -12.245 -14.328 31.402 1.00 55.19 101 ASP A N 1
ATOM 805 C CA . ASP A 1 101 ? -13.640 -14.472 31.840 1.00 55.19 101 ASP A CA 1
ATOM 806 C C . ASP A 1 101 ? -14.401 -15.541 31.028 1.00 55.19 101 ASP A C 1
ATOM 808 O O . ASP A 1 101 ? -15.277 -16.210 31.574 1.00 55.19 101 ASP A O 1
ATOM 812 N N . GLU A 1 102 ? -14.063 -15.741 29.745 1.00 52.91 102 GLU A N 1
ATOM 813 C CA . GLU A 1 102 ? -14.686 -16.770 28.887 1.00 52.91 102 GLU A CA 1
ATOM 814 C C . GLU A 1 102 ? -14.322 -18.203 29.319 1.00 52.91 102 GLU A C 1
ATOM 816 O O . GLU A 1 102 ? -15.1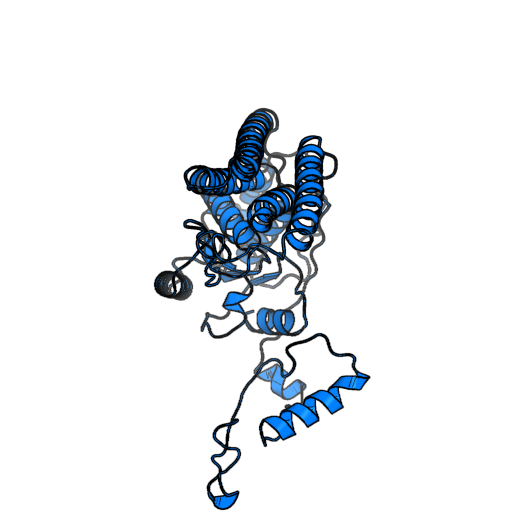91 -19.074 29.317 1.00 52.91 102 GLU A O 1
ATOM 821 N N . ASP A 1 103 ? -13.088 -18.439 29.779 1.00 49.59 103 ASP A N 1
ATOM 822 C CA . ASP A 1 103 ? -12.650 -19.749 30.294 1.00 49.59 103 ASP A CA 1
ATOM 823 C C . ASP A 1 103 ? -13.321 -20.118 31.639 1.00 49.59 103 ASP A C 1
ATOM 825 O O . ASP A 1 103 ? -13.332 -21.283 32.039 1.00 49.59 103 ASP A O 1
ATOM 829 N N . ALA A 1 104 ? -13.904 -19.146 32.352 1.00 48.91 104 ALA A N 1
ATOM 830 C CA . ALA A 1 104 ? -14.574 -19.359 33.638 1.00 48.91 104 ALA A CA 1
ATOM 831 C C . ALA A 1 104 ? -16.077 -19.688 33.512 1.00 48.91 104 ALA A C 1
ATOM 833 O O . ALA A 1 104 ? -16.679 -20.154 34.482 1.00 48.91 104 ALA A O 1
ATOM 834 N N . LEU A 1 105 ? -16.689 -19.464 32.341 1.00 49.88 105 LEU A N 1
ATOM 835 C CA . LEU A 1 105 ? -18.139 -19.569 32.112 1.00 49.88 105 LEU A CA 1
ATOM 836 C C . LEU A 1 105 ? -18.548 -20.801 31.278 1.00 49.88 105 LEU A C 1
ATOM 838 O O . LEU A 1 105 ? -19.610 -20.821 30.655 1.00 49.88 105 LEU A O 1
ATOM 842 N N . GLU A 1 106 ? -17.730 -21.856 31.265 1.00 45.47 106 GLU A N 1
ATOM 843 C CA . GLU A 1 106 ? -17.934 -23.039 30.412 1.00 45.47 106 GLU A CA 1
ATOM 844 C C . GLU A 1 106 ? -19.146 -23.933 30.790 1.00 45.47 106 GLU A C 1
ATOM 846 O O . GLU A 1 106 ? -19.348 -24.983 30.179 1.00 45.47 106 GLU A O 1
ATOM 851 N N . SER A 1 107 ? -19.996 -23.542 31.752 1.00 41.84 107 SER A N 1
ATOM 852 C CA . SER A 1 107 ? -21.112 -24.375 32.237 1.00 41.84 107 SER A CA 1
ATOM 853 C C . SER A 1 107 ? -22.520 -24.031 31.727 1.00 41.84 107 SER A C 1
ATOM 855 O O . SER A 1 107 ? -23.424 -24.806 32.013 1.00 41.84 107 SER A O 1
ATOM 857 N N . ASP A 1 108 ? -22.748 -22.964 30.948 1.00 43.19 108 ASP A N 1
ATOM 858 C CA . ASP A 1 108 ? -24.115 -22.583 30.510 1.00 43.19 108 ASP A CA 1
ATOM 859 C C . ASP A 1 108 ? -24.183 -22.091 29.044 1.00 43.19 108 ASP A C 1
ATOM 861 O O . ASP A 1 108 ? -24.544 -20.960 28.731 1.00 43.19 108 ASP A O 1
ATOM 865 N N . LEU A 1 109 ? -23.822 -22.949 28.081 1.00 47.06 109 LEU A N 1
ATOM 866 C CA . LEU A 1 109 ? -23.510 -22.534 26.696 1.00 47.06 109 LEU A CA 1
ATOM 867 C C . LEU A 1 109 ? -24.469 -23.029 25.595 1.00 47.06 109 LEU A C 1
ATOM 869 O O . LEU A 1 109 ? -24.052 -23.318 24.467 1.00 47.06 109 LEU A O 1
ATOM 873 N N . LEU A 1 110 ? -25.778 -23.072 25.868 1.00 43.38 110 LEU A N 1
ATOM 874 C CA . LEU A 1 110 ? -26.790 -23.260 24.811 1.00 43.38 110 LEU A CA 1
ATOM 875 C C . LEU A 1 110 ? -27.446 -21.960 24.320 1.00 43.38 110 LEU A C 1
ATOM 877 O O . LEU A 1 110 ? -28.013 -21.970 23.230 1.00 43.38 110 LEU A O 1
ATOM 881 N N . PHE A 1 111 ? -27.289 -20.832 25.024 1.00 43.09 111 PHE A N 1
ATOM 882 C CA . PHE A 1 111 ? -27.877 -19.550 24.601 1.00 43.09 111 PHE A CA 1
ATOM 883 C C . PHE A 1 111 ? -26.904 -18.628 23.833 1.00 43.09 111 PHE A C 1
ATOM 885 O O . PHE A 1 111 ? -27.335 -17.813 23.022 1.00 43.09 111 PHE A O 1
ATOM 892 N N . GLU A 1 112 ? -25.584 -18.798 23.978 1.00 43.03 112 GLU A N 1
ATOM 893 C CA . GLU A 1 112 ? -24.588 -17.901 23.355 1.00 43.03 112 GLU A CA 1
ATOM 894 C C . GLU A 1 112 ? -24.153 -18.282 21.928 1.00 43.03 112 GLU A C 1
ATOM 896 O O . GLU A 1 112 ? -23.434 -17.533 21.262 1.00 43.03 112 GLU A O 1
ATOM 901 N N . LYS A 1 113 ? -24.603 -19.421 21.384 1.00 41.69 113 LYS A N 1
ATOM 902 C CA . LYS A 1 113 ? -24.207 -19.843 20.023 1.00 41.69 113 LYS A CA 1
ATOM 903 C C . LYS A 1 113 ? -24.706 -18.915 18.907 1.00 41.69 113 LYS A C 1
ATOM 905 O O . LYS A 1 113 ? -24.148 -18.971 17.815 1.00 41.69 113 LYS A O 1
ATOM 910 N N . GLN A 1 114 ? -25.684 -18.044 19.165 1.00 38.31 114 GLN A N 1
ATOM 911 C CA . GLN A 1 114 ? -26.136 -17.036 18.195 1.00 38.31 114 GLN A CA 1
ATOM 912 C C . GLN A 1 114 ? -25.284 -15.756 18.180 1.00 38.31 114 GLN A C 1
ATOM 914 O O . GLN A 1 114 ? -25.280 -15.057 17.172 1.00 38.31 114 GLN A O 1
ATOM 919 N N . PHE A 1 115 ? -24.516 -15.480 19.241 1.00 44.69 115 PHE A N 1
ATOM 920 C CA . PHE A 1 115 ? -23.687 -14.273 19.370 1.00 44.69 115 PHE A CA 1
ATOM 921 C C . PHE A 1 115 ? -22.184 -14.538 19.271 1.00 44.69 115 PHE A C 1
ATOM 923 O O . PHE A 1 115 ? -21.381 -13.628 19.492 1.00 44.69 115 PHE A O 1
ATOM 930 N N . ARG A 1 116 ? -21.777 -15.745 18.851 1.00 40.78 116 ARG A N 1
ATOM 931 C CA . ARG A 1 116 ? -20.420 -15.947 18.336 1.00 40.78 116 ARG A CA 1
ATOM 932 C C . ARG A 1 116 ? -20.253 -15.098 17.077 1.00 40.78 116 ARG A C 1
ATOM 934 O O . ARG A 1 116 ? -20.424 -15.575 15.959 1.00 40.78 116 ARG A O 1
ATOM 941 N N . TYR A 1 117 ? -19.806 -13.859 17.251 1.00 47.41 117 TYR A N 1
ATOM 942 C CA . TYR A 1 117 ? -19.216 -13.016 16.209 1.00 47.41 117 TYR A CA 1
ATOM 943 C C . TYR A 1 117 ? -17.850 -13.567 15.744 1.00 47.41 117 TYR A C 1
ATOM 945 O O . TYR A 1 117 ? -16.942 -12.825 15.389 1.00 47.41 117 TYR A O 1
ATOM 953 N N . SER A 1 118 ? -17.710 -14.894 15.692 1.00 44.28 118 SER A N 1
ATOM 954 C CA . SER A 1 118 ? -16.691 -15.612 14.944 1.00 44.28 118 SER A CA 1
ATOM 955 C C . SER A 1 118 ? -17.274 -16.008 13.588 1.00 44.28 118 SER A C 1
ATOM 957 O O . SER A 1 118 ? -17.289 -17.186 13.234 1.00 44.28 118 SER A O 1
ATOM 959 N N . SER A 1 119 ? -17.767 -15.061 12.788 1.00 35.66 119 SER A N 1
ATOM 960 C CA . SER A 1 119 ? -18.106 -15.428 11.408 1.00 35.66 119 SER A CA 1
ATOM 961 C C . SER A 1 119 ? -16.855 -15.853 10.618 1.00 35.66 119 SER A C 1
ATOM 963 O O . SER A 1 119 ? -16.997 -16.468 9.569 1.00 35.66 119 SER A O 1
ATOM 965 N N . GLU A 1 120 ? -15.633 -15.589 11.121 1.00 39.88 120 GLU A N 1
ATOM 966 C CA . GLU A 1 120 ? -14.370 -15.894 10.419 1.00 39.88 120 GLU A CA 1
ATOM 967 C C . GLU A 1 120 ? -13.152 -16.219 11.316 1.00 39.88 120 GLU A C 1
ATOM 969 O O . GLU A 1 120 ? -12.021 -16.200 10.837 1.00 39.88 120 GLU A O 1
ATOM 974 N N . GLY A 1 121 ? -13.334 -16.500 12.614 1.00 39.97 121 GLY A N 1
ATOM 975 C CA . GLY A 1 121 ? -12.202 -16.775 13.523 1.00 39.97 121 GLY A CA 1
ATOM 976 C C . GLY A 1 121 ? -11.350 -15.549 13.897 1.00 39.97 121 GLY A C 1
ATOM 977 O O 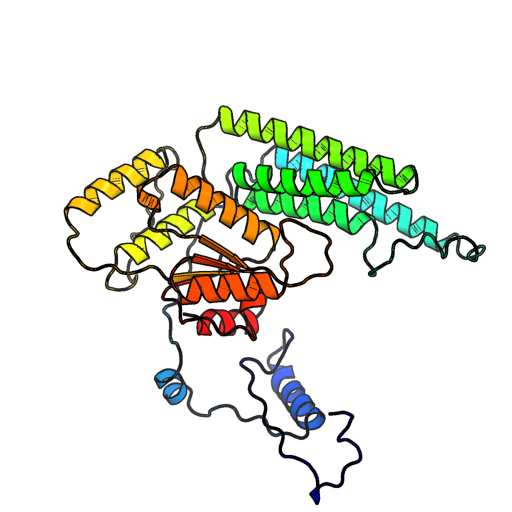. GLY A 1 121 ? -10.220 -15.703 14.349 1.00 39.97 121 GLY A O 1
ATOM 978 N N . VAL A 1 122 ? -11.880 -14.335 13.710 1.00 44.91 122 VAL A N 1
ATOM 979 C CA . VAL A 1 122 ? -11.261 -13.072 14.144 1.00 44.91 122 VAL A CA 1
ATOM 980 C C . VAL A 1 122 ? -11.902 -12.640 15.463 1.00 44.91 122 VAL A C 1
ATOM 982 O O . VAL A 1 122 ? -13.126 -12.539 15.539 1.00 44.91 122 VAL A O 1
ATOM 985 N N . ILE A 1 123 ? -11.091 -12.393 16.495 1.00 58.69 123 ILE A N 1
ATOM 986 C CA . ILE A 1 123 ? -11.557 -11.956 17.819 1.00 58.69 123 ILE A CA 1
ATOM 987 C C . ILE A 1 123 ? -11.982 -10.486 17.704 1.00 58.69 123 ILE A C 1
ATOM 989 O O . ILE A 1 123 ? -11.321 -9.714 17.014 1.00 58.69 123 ILE A O 1
ATOM 993 N N . PHE A 1 124 ? -13.057 -10.068 18.381 1.00 68.44 124 PHE A N 1
ATOM 994 C CA . PHE A 1 124 ? -13.599 -8.697 18.319 1.00 68.44 124 PHE A CA 1
ATOM 995 C C . PHE A 1 124 ? -12.518 -7.598 18.409 1.00 68.44 124 PHE A C 1
ATOM 997 O O . PHE A 1 124 ? -12.484 -6.673 17.599 1.00 68.44 124 PHE A O 1
ATOM 1004 N N . PHE A 1 125 ? -11.581 -7.754 19.347 1.00 72.94 125 PHE A N 1
ATOM 1005 C CA . PHE A 1 125 ? -10.474 -6.824 19.585 1.00 72.94 125 PHE A CA 1
ATOM 1006 C C . PHE A 1 125 ? -9.444 -6.737 18.456 1.00 72.94 125 PHE A C 1
ATOM 1008 O O . PHE A 1 125 ? -8.696 -5.763 18.389 1.00 72.94 125 PHE A O 1
ATOM 1015 N N . ASP A 1 126 ? -9.382 -7.725 17.567 1.00 76.81 126 ASP A N 1
ATOM 1016 C CA . ASP A 1 126 ? -8.375 -7.755 16.510 1.00 76.81 126 ASP A CA 1
ATOM 1017 C C . ASP A 1 126 ? -8.589 -6.633 15.500 1.00 76.81 126 ASP A C 1
ATOM 1019 O O . ASP A 1 126 ? -7.611 -6.102 14.984 1.00 76.81 126 ASP A O 1
ATOM 1023 N N . LYS A 1 127 ? -9.840 -6.252 15.213 1.00 79.56 127 LYS A N 1
ATOM 1024 C CA . LYS A 1 127 ? -10.117 -5.185 14.242 1.00 79.56 127 LYS A CA 1
ATOM 1025 C C . LYS A 1 127 ? -9.667 -3.808 14.747 1.00 79.56 127 LYS A C 1
ATOM 1027 O O . LYS A 1 127 ? -8.843 -3.203 14.062 1.00 79.56 127 LYS A O 1
ATOM 1032 N N . PRO A 1 128 ? -10.086 -3.336 15.940 1.00 84.94 128 PRO A N 1
ATOM 1033 C CA . PRO A 1 128 ? -9.598 -2.066 16.475 1.00 84.94 128 PRO A CA 1
ATOM 1034 C C . PRO A 1 128 ? -8.078 -2.035 16.660 1.00 84.94 128 PRO A C 1
ATOM 1036 O O . PRO A 1 128 ? -7.436 -1.052 16.305 1.00 84.94 128 PRO A O 1
ATOM 1039 N N . LEU A 1 129 ? -7.477 -3.132 17.141 1.00 87.25 129 LEU A N 1
ATOM 1040 C CA . LEU A 1 129 ? -6.021 -3.218 17.287 1.00 87.25 129 LEU A CA 1
ATOM 1041 C C . LEU A 1 129 ? -5.297 -3.140 15.940 1.00 87.25 129 LEU A C 1
ATOM 1043 O O . LEU A 1 129 ? -4.283 -2.457 15.833 1.00 87.25 129 LEU A O 1
ATOM 1047 N N . ARG A 1 130 ? -5.803 -3.818 14.903 1.00 86.56 130 ARG A N 1
ATOM 1048 C CA . ARG A 1 130 ? -5.236 -3.732 13.548 1.00 86.56 130 ARG A CA 1
ATOM 1049 C C . ARG A 1 130 ? -5.326 -2.318 12.992 1.00 86.56 130 ARG A C 1
ATOM 1051 O O . ARG A 1 130 ? -4.345 -1.869 12.420 1.00 86.56 130 ARG A O 1
ATOM 1058 N N . CYS A 1 131 ? -6.454 -1.637 13.187 1.00 88.88 131 CYS A N 1
ATOM 1059 C CA . CYS A 1 131 ? -6.625 -0.232 12.822 1.00 88.88 131 CYS A CA 1
ATOM 1060 C C . CYS A 1 131 ? -5.544 0.642 13.471 1.00 88.88 131 CYS A C 1
ATOM 1062 O O . CYS A 1 131 ? -4.788 1.301 12.765 1.00 88.88 131 CYS A O 1
ATOM 1064 N N . LEU A 1 132 ? -5.426 0.616 14.802 1.00 92.44 132 LEU A N 1
ATOM 1065 C CA . LEU A 1 132 ? -4.472 1.476 15.509 1.00 92.44 132 LEU A CA 1
ATOM 1066 C C . LEU A 1 132 ? -3.020 1.175 15.122 1.00 92.44 132 LEU A C 1
ATOM 1068 O O . LEU A 1 132 ? -2.255 2.098 14.858 1.00 92.44 132 LEU A O 1
ATOM 1072 N N . ASN A 1 133 ? -2.652 -0.106 15.018 1.00 91.94 133 ASN A N 1
ATOM 1073 C CA . ASN A 1 133 ? -1.312 -0.497 14.579 1.00 91.94 133 ASN A CA 1
ATOM 1074 C C . ASN A 1 133 ? -1.026 -0.011 13.150 1.00 91.94 133 ASN A C 1
ATOM 1076 O O . ASN A 1 133 ? 0.058 0.494 12.884 1.00 91.94 133 ASN A O 1
ATOM 1080 N N . ALA A 1 134 ? -1.999 -0.131 12.246 1.00 90.88 134 ALA A N 1
ATOM 1081 C CA . ALA A 1 134 ? -1.862 0.310 10.865 1.00 90.88 134 ALA A CA 1
ATOM 1082 C C . ALA A 1 134 ? -1.734 1.837 10.743 1.00 90.88 134 ALA A C 1
ATOM 1084 O O . ALA A 1 134 ? -0.911 2.321 9.967 1.00 90.88 134 ALA A O 1
ATOM 1085 N N . VAL A 1 135 ? -2.502 2.604 11.527 1.00 92.94 135 VAL A N 1
ATOM 1086 C CA . VAL A 1 135 ? -2.362 4.069 11.606 1.00 92.94 135 VAL A CA 1
ATOM 1087 C C . VAL A 1 135 ? -0.987 4.444 12.159 1.00 92.94 135 VAL A C 1
ATOM 1089 O O . VAL A 1 135 ? -0.320 5.292 11.575 1.00 92.94 135 VAL A O 1
ATOM 1092 N N . CYS A 1 136 ? -0.527 3.776 13.222 1.00 92.06 136 CYS A N 1
ATOM 1093 C CA . CYS A 1 136 ? 0.797 4.000 13.807 1.00 92.06 136 CYS A CA 1
ATOM 1094 C C . CYS A 1 136 ? 1.917 3.746 12.791 1.00 92.06 136 CYS A C 1
ATOM 1096 O O . CYS A 1 136 ? 2.773 4.598 12.580 1.00 92.06 136 CYS A O 1
ATOM 1098 N N . GLU A 1 137 ? 1.887 2.602 12.111 1.00 89.81 137 GLU A N 1
ATOM 1099 C CA . GLU A 1 137 ? 2.899 2.235 11.120 1.00 89.81 137 GLU A CA 1
ATOM 1100 C C . GLU A 1 137 ? 2.872 3.164 9.900 1.00 89.81 137 GLU A C 1
ATOM 1102 O O . GLU A 1 137 ? 3.919 3.513 9.353 1.00 89.81 137 GLU A O 1
ATOM 1107 N N . THR A 1 138 ? 1.683 3.612 9.489 1.00 91.31 138 THR A N 1
ATOM 1108 C CA . THR A 1 138 ? 1.531 4.614 8.426 1.00 91.31 138 THR A CA 1
ATOM 1109 C C . THR A 1 138 ? 2.112 5.958 8.862 1.00 91.31 138 THR A C 1
ATOM 1111 O O . THR A 1 138 ? 2.830 6.585 8.092 1.00 91.31 138 THR A O 1
ATOM 1114 N N . PHE A 1 139 ? 1.864 6.389 10.096 1.00 89.81 139 PHE A N 1
ATOM 1115 C CA . PHE A 1 139 ? 2.419 7.622 10.654 1.00 89.81 139 PHE A CA 1
ATOM 1116 C C . PHE A 1 139 ? 3.946 7.588 10.718 1.00 89.81 139 PHE A C 1
ATOM 1118 O O . PHE A 1 139 ? 4.610 8.529 10.279 1.00 89.81 139 PHE A O 1
ATOM 1125 N N . GLU A 1 140 ? 4.512 6.473 11.171 1.00 86.06 140 GLU A N 1
ATOM 1126 C CA . GLU A 1 140 ? 5.958 6.285 11.245 1.00 86.06 140 GLU A CA 1
ATOM 1127 C C . GLU A 1 140 ? 6.623 6.210 9.870 1.00 86.06 140 GLU A C 1
ATOM 1129 O O . GLU A 1 140 ? 7.706 6.753 9.696 1.00 86.06 140 GLU A O 1
ATOM 1134 N N . ASN A 1 141 ? 6.017 5.551 8.882 1.00 86.00 141 ASN A N 1
ATOM 1135 C CA . ASN A 1 141 ? 6.682 5.318 7.594 1.00 86.00 141 ASN A CA 1
ATOM 1136 C C . ASN A 1 141 ? 6.336 6.349 6.515 1.00 86.00 141 ASN A C 1
ATOM 1138 O O . ASN A 1 141 ? 7.158 6.630 5.642 1.00 86.00 141 ASN A O 1
ATOM 1142 N N . LEU A 1 142 ? 5.107 6.864 6.540 1.00 88.62 142 LEU A N 1
ATOM 1143 C CA . LEU A 1 142 ? 4.503 7.682 5.487 1.00 88.62 142 LEU A CA 1
ATOM 1144 C C . LEU A 1 142 ? 4.067 9.077 5.969 1.00 88.62 142 LEU A C 1
ATOM 1146 O O . LEU A 1 142 ? 3.642 9.894 5.150 1.00 88.62 142 LEU A O 1
ATOM 1150 N N . GLY A 1 143 ? 4.229 9.383 7.260 1.00 87.94 143 GLY A N 1
ATOM 1151 C CA . GLY A 1 143 ? 4.032 10.718 7.826 1.00 87.94 143 GLY A CA 1
ATOM 1152 C C . GLY A 1 143 ? 2.573 11.114 8.049 1.00 87.94 143 GLY A C 1
ATOM 1153 O O . GLY A 1 143 ? 1.648 10.318 7.878 1.00 87.94 143 GLY A O 1
ATOM 1154 N N . LEU A 1 144 ? 2.378 12.382 8.435 1.00 88.19 144 LEU A N 1
ATOM 1155 C CA . LEU A 1 144 ? 1.085 12.928 8.872 1.00 88.19 144 LEU A CA 1
ATOM 1156 C C . LEU A 1 144 ? -0.023 12.799 7.832 1.00 88.19 144 LEU A C 1
ATOM 1158 O O . LEU A 1 144 ? -1.108 12.344 8.175 1.00 88.19 144 LEU A O 1
ATOM 1162 N N . TRP A 1 145 ? 0.236 13.196 6.581 1.00 89.44 145 TRP A N 1
ATOM 1163 C CA . TRP A 1 145 ? -0.792 13.193 5.535 1.00 89.44 145 TRP A CA 1
ATOM 1164 C C . TRP A 1 145 ? -1.347 11.783 5.331 1.00 89.44 145 TRP A C 1
ATOM 1166 O O . TRP A 1 145 ? -2.548 11.552 5.441 1.00 89.44 145 TRP A O 1
ATOM 1176 N N . CYS A 1 146 ? -0.446 10.816 5.148 1.00 92.38 146 CYS A N 1
ATOM 1177 C CA . CYS A 1 146 ? -0.814 9.425 4.937 1.00 92.38 146 CYS A CA 1
ATOM 1178 C C . CYS A 1 146 ? -1.515 8.826 6.164 1.00 92.38 146 CYS A C 1
ATOM 1180 O O . CYS A 1 146 ? -2.494 8.094 6.023 1.00 92.38 146 CYS A O 1
ATOM 1182 N N . ALA A 1 147 ? -1.045 9.142 7.372 1.00 92.50 147 ALA A N 1
ATOM 1183 C CA . ALA A 1 147 ? -1.672 8.670 8.601 1.00 92.50 147 ALA A CA 1
ATOM 1184 C C . ALA A 1 147 ? -3.074 9.243 8.805 1.00 92.50 147 ALA A C 1
ATOM 1186 O O . ALA A 1 147 ? -3.960 8.514 9.242 1.00 92.50 147 ALA A O 1
ATOM 1187 N N . CYS A 1 148 ? -3.279 10.516 8.462 1.00 92.94 148 CYS A N 1
ATOM 1188 C CA . CYS A 1 148 ? -4.583 11.165 8.502 1.00 92.94 148 CYS A CA 1
ATOM 1189 C C . CYS A 1 148 ? -5.562 10.445 7.566 1.00 92.94 148 CYS A C 1
ATOM 1191 O O . CYS A 1 148 ? -6.597 9.955 8.012 1.00 92.94 148 CYS A O 1
ATOM 1193 N N . THR A 1 149 ? -5.172 10.240 6.303 1.00 93.75 149 THR A N 1
ATOM 1194 C CA . THR A 1 149 ? -5.979 9.489 5.329 1.00 93.75 149 THR A CA 1
ATOM 1195 C C . THR A 1 149 ? -6.251 8.056 5.794 1.00 93.75 149 THR A C 1
ATOM 1197 O O . THR A 1 149 ? -7.370 7.565 5.668 1.00 93.75 149 THR A O 1
ATOM 1200 N N . ALA A 1 150 ? -5.264 7.365 6.375 1.00 94.44 150 ALA A N 1
ATOM 1201 C CA . ALA A 1 150 ? -5.477 6.036 6.951 1.00 94.44 150 ALA A CA 1
ATOM 1202 C C . ALA A 1 150 ? -6.500 6.066 8.098 1.00 94.44 150 ALA A C 1
ATOM 1204 O O . ALA A 1 150 ? -7.395 5.219 8.149 1.00 94.44 150 ALA A O 1
ATOM 1205 N N . ALA A 1 151 ? -6.390 7.042 9.001 1.00 95.12 151 ALA A N 1
ATOM 1206 C CA . ALA A 1 151 ? -7.296 7.209 10.129 1.00 95.12 151 ALA A CA 1
ATOM 1207 C C . ALA A 1 151 ? -8.734 7.502 9.676 1.00 95.12 151 ALA A C 1
ATOM 1209 O O . ALA A 1 151 ? -9.658 6.925 10.240 1.00 95.12 151 ALA A O 1
ATOM 1210 N N . GLU A 1 152 ? -8.942 8.308 8.631 1.00 94.50 152 GLU A N 1
ATOM 1211 C CA . GLU A 1 152 ? -10.269 8.566 8.046 1.00 94.50 152 GLU A CA 1
ATOM 1212 C C . GLU A 1 152 ? -10.935 7.286 7.524 1.00 94.50 152 GLU A C 1
ATOM 1214 O O . GLU A 1 152 ? -12.124 7.048 7.758 1.00 94.50 152 GLU A O 1
ATOM 1219 N N . ILE A 1 153 ? -10.169 6.433 6.837 1.00 91.94 153 ILE A N 1
ATOM 1220 C CA . ILE A 1 153 ? -10.654 5.151 6.307 1.00 91.94 153 ILE A CA 1
ATOM 1221 C C . ILE A 1 153 ? -11.097 4.248 7.458 1.00 91.94 153 ILE A C 1
ATOM 1223 O O . ILE A 1 153 ? -12.195 3.685 7.437 1.00 91.94 153 ILE A O 1
ATOM 1227 N N . TYR A 1 154 ? -10.254 4.120 8.482 1.00 92.00 154 TYR A N 1
ATOM 1228 C CA . TYR A 1 154 ? -10.576 3.290 9.634 1.00 92.00 154 TYR A CA 1
ATOM 1229 C C . TYR A 1 154 ? -11.678 3.885 10.512 1.00 92.00 154 TYR A C 1
ATOM 1231 O O . TYR A 1 154 ? -12.447 3.125 11.093 1.00 92.00 154 TYR A O 1
ATOM 1239 N N . LEU A 1 155 ? -11.818 5.210 10.577 1.00 93.56 155 LEU A N 1
ATOM 1240 C CA . LEU A 1 155 ? -12.916 5.862 11.284 1.00 93.56 155 LEU A CA 1
ATOM 1241 C C . LEU A 1 155 ? -14.256 5.443 10.676 1.00 93.56 155 LEU A C 1
ATOM 1243 O O . LEU A 1 155 ? -15.142 5.007 11.406 1.00 93.56 155 LEU A O 1
ATOM 1247 N N . LYS A 1 156 ? -14.385 5.482 9.343 1.00 90.56 156 LYS A N 1
ATOM 1248 C CA . LYS A 1 156 ? -15.585 4.980 8.649 1.00 90.56 156 LYS A CA 1
ATOM 1249 C C . LYS A 1 156 ? -15.868 3.518 9.002 1.00 90.56 156 LYS A C 1
ATOM 1251 O O . LYS A 1 156 ? -17.019 3.155 9.232 1.00 90.56 156 LYS A O 1
ATOM 1256 N N . GLU A 1 157 ? -14.836 2.675 9.060 1.00 85.25 157 GLU A N 1
ATOM 1257 C CA . GLU A 1 157 ? -15.002 1.262 9.413 1.00 85.25 157 GLU A CA 1
ATOM 1258 C C . GLU A 1 157 ? -15.472 1.080 10.858 1.00 85.25 157 GLU A C 1
ATOM 1260 O O . GLU A 1 157 ? -16.413 0.323 11.103 1.00 85.25 157 GLU A O 1
ATOM 1265 N N . VAL A 1 158 ? -14.839 1.762 11.812 1.00 87.44 158 VAL A N 1
ATOM 1266 C CA . VAL A 1 158 ? -15.204 1.679 13.229 1.00 87.44 158 VAL A CA 1
ATOM 1267 C C . VAL A 1 158 ? -16.636 2.167 13.434 1.00 87.44 158 VAL A C 1
ATOM 1269 O O . VAL A 1 158 ? -17.393 1.483 14.115 1.00 87.44 158 VAL A O 1
ATOM 1272 N N . THR A 1 159 ? -17.054 3.245 12.768 1.00 89.25 159 THR A N 1
ATOM 1273 C CA . THR A 1 159 ? -18.445 3.728 12.799 1.00 89.25 159 THR A CA 1
ATOM 1274 C C . THR A 1 159 ? -19.432 2.656 12.324 1.00 89.25 159 THR A C 1
ATOM 1276 O O . THR A 1 159 ? -20.400 2.360 13.018 1.00 89.25 159 THR A O 1
ATOM 1279 N N . ILE A 1 160 ? -19.143 1.966 11.212 1.00 84.81 160 ILE A N 1
ATOM 1280 C CA . ILE A 1 160 ? -19.975 0.847 10.719 1.00 84.81 160 ILE A CA 1
ATOM 1281 C C . ILE A 1 160 ? -20.035 -0.313 11.729 1.00 84.81 160 ILE A C 1
ATOM 1283 O O . ILE A 1 160 ? -20.996 -1.088 11.738 1.00 84.81 160 ILE A O 1
ATOM 1287 N N . LEU A 1 161 ? -18.995 -0.506 12.543 1.00 81.88 161 LEU A N 1
ATOM 1288 C CA . LEU A 1 161 ? -18.996 -1.513 13.606 1.00 81.88 161 LEU A CA 1
ATOM 1289 C C . LEU A 1 161 ? -19.807 -1.059 14.825 1.00 81.88 161 LEU A C 1
ATOM 1291 O O . LEU A 1 161 ? -20.468 -1.909 15.421 1.00 81.88 161 LEU A O 1
ATOM 1295 N N . CYS A 1 162 ? -19.783 0.233 15.166 1.00 83.50 162 CYS A N 1
ATOM 1296 C CA . CYS A 1 162 ? -20.592 0.820 16.239 1.00 83.50 162 CYS A CA 1
ATOM 1297 C C . CYS A 1 162 ? -22.097 0.674 15.973 1.00 83.50 162 CYS A C 1
ATOM 1299 O O . CYS A 1 162 ? -22.847 0.403 16.904 1.00 83.50 162 CYS A O 1
ATOM 1301 N N . ASP A 1 163 ? -22.530 0.763 14.713 1.00 82.81 163 ASP A N 1
ATOM 1302 C CA . ASP A 1 163 ? -23.948 0.646 14.329 1.00 82.81 163 ASP A CA 1
ATOM 1303 C C . ASP A 1 163 ? -24.521 -0.782 14.466 1.00 82.81 163 ASP A C 1
ATOM 1305 O O . ASP A 1 163 ? -25.716 -1.015 14.261 1.00 82.81 163 ASP A O 1
ATOM 1309 N N . ARG A 1 164 ? -23.685 -1.781 14.774 1.00 80.69 164 ARG A N 1
ATOM 1310 C CA . ARG A 1 164 ? -24.111 -3.184 14.882 1.00 80.69 164 ARG A CA 1
ATOM 1311 C C . ARG A 1 164 ? -24.639 -3.501 16.282 1.00 80.69 164 ARG A C 1
ATOM 1313 O O . ARG A 1 164 ? -24.103 -2.996 17.262 1.00 80.69 164 ARG A O 1
ATOM 1320 N N . PRO A 1 165 ? -25.602 -4.431 16.416 1.00 74.38 165 PRO A N 1
ATOM 1321 C CA . PRO A 1 165 ? -26.062 -4.892 17.722 1.00 74.38 165 PRO A CA 1
ATOM 1322 C C . PRO A 1 165 ? -24.974 -5.733 18.413 1.00 74.38 165 PRO A C 1
ATOM 1324 O O . PRO A 1 165 ? -24.838 -6.936 18.172 1.00 74.38 165 PRO A O 1
ATOM 1327 N N . ILE A 1 166 ? -24.175 -5.095 19.263 1.00 76.12 166 ILE A N 1
ATOM 1328 C CA . ILE A 1 166 ? -23.088 -5.700 20.047 1.00 76.12 166 ILE A CA 1
ATOM 1329 C C . ILE A 1 166 ? -23.304 -5.446 21.542 1.00 76.12 166 ILE A C 1
ATOM 1331 O O . ILE A 1 166 ? -24.096 -4.593 21.928 1.00 76.12 166 ILE A O 1
ATOM 1335 N N . MET A 1 167 ? -22.614 -6.195 22.408 1.00 73.75 167 MET A N 1
ATOM 1336 C CA . MET A 1 167 ? -22.739 -5.979 23.855 1.00 73.75 167 MET A CA 1
ATOM 1337 C C . MET A 1 167 ? -22.224 -4.589 24.251 1.00 73.75 167 MET A C 1
ATOM 1339 O O . MET A 1 167 ? -21.197 -4.140 23.740 1.00 73.75 167 MET A O 1
ATOM 1343 N N . GLU A 1 168 ? -22.854 -3.972 25.250 1.00 78.06 168 GLU A N 1
ATOM 1344 C CA . GLU A 1 168 ? -22.526 -2.620 25.731 1.00 78.06 168 GLU A CA 1
ATOM 1345 C C . GLU A 1 168 ? -21.032 -2.442 26.069 1.00 78.06 168 GLU A C 1
ATOM 1347 O O . GLU A 1 168 ? -20.414 -1.427 25.747 1.00 78.06 168 GLU A O 1
ATOM 1352 N N . LYS A 1 169 ? -20.407 -3.467 26.663 1.00 75.38 169 LYS A N 1
ATOM 1353 C CA . LYS A 1 169 ? -18.972 -3.472 26.995 1.00 75.38 169 LYS A CA 1
ATOM 1354 C C . LYS A 1 169 ? -18.070 -3.304 25.764 1.00 75.38 169 LYS A C 1
ATOM 1356 O O . LYS A 1 169 ? -17.046 -2.631 25.835 1.00 75.38 169 LYS A O 1
ATOM 1361 N N . TYR A 1 170 ? -18.461 -3.892 24.636 1.00 78.25 170 TYR A N 1
ATOM 1362 C CA . TYR A 1 170 ? -17.744 -3.823 23.364 1.00 78.25 170 TYR A CA 1
ATOM 1363 C C . TYR A 1 170 ? -18.040 -2.526 22.616 1.00 78.25 170 TYR A C 1
ATOM 1365 O O . TYR A 1 170 ? -17.137 -1.948 22.013 1.00 78.25 170 TYR A O 1
ATOM 1373 N N . GLN A 1 171 ? -19.276 -2.041 22.716 1.00 82.94 171 GLN A N 1
ATOM 1374 C CA . GLN A 1 171 ? -19.682 -0.755 22.166 1.00 82.94 171 GLN A CA 1
ATOM 1375 C C . GLN A 1 171 ? -18.846 0.391 22.747 1.00 82.94 171 GLN A C 1
ATOM 1377 O O . GLN A 1 171 ? -18.226 1.127 21.986 1.00 82.94 171 GLN A O 1
ATOM 1382 N N . LYS A 1 172 ? -18.689 0.453 24.077 1.00 86.12 172 LYS A N 1
ATOM 1383 C CA . LYS A 1 172 ? -17.845 1.463 24.751 1.00 86.12 172 LYS A CA 1
ATOM 1384 C C . LYS A 1 172 ? -16.397 1.474 24.254 1.00 86.12 172 LYS A C 1
ATOM 1386 O O . LYS A 1 172 ? -15.735 2.509 24.249 1.00 86.12 172 LYS A O 1
ATOM 1391 N N . ILE A 1 173 ? -15.876 0.312 23.861 1.00 86.75 173 ILE A N 1
ATOM 1392 C CA . ILE A 1 173 ? -14.511 0.178 23.344 1.00 86.75 173 ILE A CA 1
ATOM 1393 C C . ILE A 1 173 ? -14.412 0.744 21.927 1.00 86.75 173 ILE A C 1
ATOM 1395 O O . ILE A 1 173 ? -13.469 1.479 21.642 1.00 86.75 173 ILE A O 1
ATOM 1399 N N . LEU A 1 174 ? -15.375 0.434 21.056 1.00 87.88 174 LEU A N 1
ATOM 1400 C CA . LEU A 1 174 ? -15.405 0.991 19.703 1.00 87.88 174 LEU A CA 1
ATOM 1401 C C . LEU A 1 174 ? -15.647 2.496 19.716 1.00 87.88 174 LEU A C 1
ATOM 1403 O O . LEU A 1 174 ? -14.921 3.201 19.030 1.00 87.88 174 LEU A O 1
ATOM 1407 N N . GLU A 1 175 ? -16.565 2.992 20.546 1.00 91.12 175 GLU A N 1
ATOM 1408 C CA . GLU A 1 175 ? -16.812 4.430 20.720 1.00 91.12 175 GLU A CA 1
ATOM 1409 C C . GLU A 1 175 ? -15.544 5.163 21.172 1.00 91.12 175 GLU A C 1
ATOM 1411 O O . GLU A 1 175 ? -15.218 6.234 20.661 1.00 91.12 175 GLU A O 1
ATOM 1416 N N . LYS A 1 176 ? -14.763 4.560 22.079 1.00 92.69 176 LYS A N 1
ATOM 1417 C CA . LYS A 1 176 ? -13.473 5.118 22.497 1.00 92.69 176 LYS A CA 1
ATOM 1418 C C . LYS A 1 176 ? -12.463 5.178 21.346 1.00 92.69 176 LYS A C 1
ATOM 1420 O O . LYS A 1 176 ? -11.767 6.180 21.205 1.00 92.69 176 LYS A O 1
ATOM 1425 N N . VAL A 1 177 ? -12.376 4.129 20.526 1.00 93.50 177 VAL A N 1
ATOM 1426 C CA . VAL A 1 177 ? -11.483 4.097 19.351 1.00 93.50 177 VAL A CA 1
ATOM 1427 C C . VAL A 1 177 ? -11.945 5.081 18.280 1.00 93.50 177 VAL A C 1
ATOM 1429 O O . VAL A 1 177 ? -11.122 5.790 17.714 1.00 93.50 177 VAL A O 1
ATOM 1432 N N . GLN A 1 178 ? -13.250 5.172 18.041 1.00 94.69 178 GLN A N 1
ATOM 1433 C CA . GLN A 1 178 ? -13.860 6.134 17.129 1.00 94.69 178 GLN A CA 1
ATOM 1434 C C . GLN A 1 178 ? -13.507 7.563 17.543 1.00 94.69 178 GLN A C 1
ATOM 1436 O O . GLN A 1 178 ? -12.953 8.318 16.747 1.00 94.69 178 GLN A O 1
ATOM 1441 N N . LYS A 1 179 ? -13.742 7.903 18.816 1.00 95.69 179 LYS A N 1
ATOM 1442 C CA . LYS A 1 179 ? -13.426 9.219 19.376 1.00 95.69 179 LYS A CA 1
ATOM 1443 C C . LYS A 1 179 ? -11.941 9.553 19.245 1.00 95.69 179 LYS A C 1
ATOM 1445 O O . LYS A 1 179 ? -11.594 10.667 18.867 1.00 95.69 179 LYS A O 1
ATOM 1450 N N . PHE A 1 180 ? -11.078 8.576 19.515 1.00 96.12 180 PHE A N 1
ATOM 1451 C CA . PHE A 1 180 ? -9.641 8.727 19.335 1.00 96.12 180 PHE A CA 1
ATOM 1452 C C . PHE A 1 180 ? -9.266 9.043 17.883 1.00 96.12 180 PHE A C 1
ATOM 1454 O O . PHE A 1 180 ? -8.509 9.979 17.651 1.00 96.12 180 PHE A O 1
ATOM 1461 N N . LEU A 1 181 ? -9.803 8.300 16.909 1.00 95.75 181 LEU A N 1
ATOM 1462 C CA . LEU A 1 181 ? -9.521 8.535 15.490 1.00 95.75 181 LEU A CA 1
ATOM 1463 C C . LEU A 1 181 ? -9.990 9.926 15.044 1.00 95.75 181 LEU A C 1
ATOM 1465 O O . LEU A 1 181 ? -9.250 10.613 14.349 1.00 95.75 181 LEU A O 1
ATOM 1469 N N . GLU A 1 182 ? -11.169 10.376 15.483 1.00 96.25 182 GLU A N 1
ATOM 1470 C CA . GLU A 1 182 ? -11.655 11.739 15.214 1.00 96.25 182 GLU A CA 1
ATOM 1471 C C . GLU A 1 182 ? -10.712 12.818 15.757 1.00 96.25 182 GLU A C 1
ATOM 1473 O O . GLU A 1 182 ? -10.429 13.806 15.078 1.00 96.25 182 GLU A O 1
ATOM 1478 N N . ASP A 1 183 ? -10.249 12.656 16.997 1.00 95.62 183 ASP A N 1
ATOM 1479 C CA . ASP A 1 183 ? -9.369 13.629 17.639 1.00 95.62 183 ASP A CA 1
ATOM 1480 C C . ASP A 1 183 ? -7.965 13.595 17.015 1.00 95.62 183 ASP A C 1
ATOM 1482 O O . ASP A 1 183 ? -7.360 14.649 16.811 1.00 95.62 183 ASP A O 1
ATOM 1486 N N . PHE A 1 184 ? -7.476 12.411 16.640 1.00 94.50 184 PHE A N 1
ATOM 1487 C CA . PHE A 1 184 ? -6.227 12.229 15.902 1.00 94.50 184 PHE A CA 1
ATOM 1488 C C . PHE A 1 184 ? -6.265 12.944 14.546 1.00 94.50 184 PHE A C 1
ATOM 1490 O O . PHE A 1 184 ? -5.367 13.732 14.258 1.00 94.50 184 PHE A O 1
ATOM 1497 N N . ILE A 1 185 ? -7.327 12.746 13.753 1.00 94.94 185 ILE A N 1
ATOM 1498 C CA . ILE A 1 185 ? -7.516 13.409 12.450 1.00 94.94 185 ILE A CA 1
ATOM 1499 C C . ILE A 1 185 ? -7.463 14.931 12.612 1.00 94.94 185 ILE A C 1
ATOM 1501 O O . ILE A 1 185 ? -6.659 15.588 11.955 1.00 94.94 185 ILE A O 1
ATOM 1505 N N . LYS A 1 186 ? -8.223 15.496 13.560 1.00 94.06 186 LYS A N 1
ATOM 1506 C CA . LYS A 1 186 ? -8.219 16.949 13.822 1.00 94.06 186 LYS A CA 1
ATOM 1507 C C . LYS A 1 186 ? -6.834 17.472 14.192 1.00 94.06 186 LYS A C 1
ATOM 1509 O O . LYS A 1 186 ? -6.428 18.539 13.735 1.00 94.06 186 LYS A O 1
ATOM 1514 N N . LYS A 1 187 ? -6.094 16.742 15.033 1.00 91.69 187 LYS A N 1
ATOM 1515 C CA . LYS A 1 187 ? -4.717 17.115 15.388 1.00 91.69 187 LYS A CA 1
ATOM 1516 C C . LYS A 1 187 ? -3.805 17.069 14.160 1.00 91.69 187 LYS A C 1
ATOM 1518 O O . LYS A 1 187 ? -3.034 18.006 13.964 1.00 91.69 187 LYS A O 1
ATOM 1523 N N . CYS A 1 188 ? -3.913 16.037 13.322 1.00 89.31 188 CYS A N 1
ATOM 1524 C CA . CYS A 1 188 ? -3.165 15.940 12.071 1.00 89.31 188 CYS A CA 1
ATOM 1525 C C . CYS A 1 188 ? -3.478 17.104 11.125 1.00 89.31 188 CYS A C 1
ATOM 1527 O O . CYS A 1 188 ? -2.544 17.712 10.614 1.00 89.31 188 CYS A O 1
ATOM 1529 N N . GLU A 1 189 ? -4.746 17.467 10.935 1.00 89.62 189 GLU A N 1
ATOM 1530 C CA . GLU A 1 189 ? -5.156 18.607 10.102 1.00 89.62 189 GLU A CA 1
ATOM 1531 C C . GLU A 1 189 ? -4.554 19.928 10.596 1.00 89.62 189 GLU A C 1
ATOM 1533 O O . GLU A 1 189 ? -3.992 20.688 9.809 1.00 89.62 189 GLU A O 1
ATOM 1538 N N . ILE A 1 190 ? -4.605 20.187 11.908 1.00 88.75 190 ILE A N 1
ATOM 1539 C CA . ILE A 1 190 ? -4.006 21.389 12.510 1.00 88.75 190 ILE A CA 1
ATOM 1540 C C . ILE A 1 190 ? -2.489 21.414 12.283 1.00 88.75 190 ILE A C 1
ATOM 1542 O O . ILE A 1 190 ? -1.925 22.468 11.993 1.00 88.75 190 ILE A O 1
ATOM 1546 N N . LEU A 1 191 ? -1.813 20.273 12.427 1.00 84.69 191 LEU A N 1
ATOM 1547 C CA . LEU A 1 191 ? -0.368 20.177 12.208 1.00 84.69 191 LEU A CA 1
ATOM 1548 C C . LEU A 1 191 ? 0.004 20.341 10.732 1.00 84.69 191 LEU A C 1
ATOM 1550 O O . LEU A 1 191 ? 0.978 21.027 10.442 1.00 84.69 191 LEU A O 1
ATOM 1554 N N . LEU A 1 192 ? -0.786 19.781 9.815 1.00 82.75 192 LEU A N 1
ATOM 1555 C CA . LEU A 1 192 ? -0.614 19.943 8.368 1.00 82.75 192 LEU A CA 1
ATOM 1556 C C . LEU A 1 192 ? -0.831 21.394 7.912 1.00 82.75 192 LEU A C 1
ATOM 1558 O O . LEU A 1 192 ? -0.239 21.812 6.925 1.00 82.75 192 LEU A O 1
ATOM 1562 N N . GLN A 1 193 ? -1.658 22.169 8.620 1.00 81.38 193 GLN A N 1
ATOM 1563 C CA . GLN A 1 193 ? -1.836 23.604 8.360 1.00 81.38 193 GLN A CA 1
ATOM 1564 C C . GLN A 1 193 ? -0.700 24.466 8.929 1.00 81.38 193 GLN A C 1
ATOM 1566 O O . GLN A 1 193 ? -0.412 25.527 8.383 1.00 81.38 193 GLN A O 1
ATOM 1571 N N . LYS A 1 194 ? -0.097 24.054 10.053 1.00 75.56 194 LYS A N 1
ATOM 1572 C CA . LYS A 1 194 ? 0.946 24.821 10.760 1.00 75.56 194 LYS A CA 1
ATOM 1573 C C . LYS A 1 194 ? 2.354 24.569 10.235 1.00 75.56 194 LYS A C 1
ATOM 1575 O O . LYS A 1 194 ? 3.161 25.491 10.233 1.00 75.56 194 LYS A O 1
ATOM 1580 N N . ASN A 1 195 ? 2.651 23.331 9.855 1.00 61.09 195 ASN A N 1
ATOM 1581 C CA . ASN A 1 195 ? 3.923 22.952 9.264 1.00 61.09 195 ASN A CA 1
ATOM 1582 C C . ASN A 1 195 ? 3.729 22.812 7.758 1.00 61.09 195 ASN A C 1
ATOM 1584 O O . ASN A 1 195 ? 2.962 21.958 7.313 1.00 61.09 195 ASN A O 1
ATOM 1588 N N . GLU A 1 196 ? 4.464 23.601 6.979 1.00 52.28 196 GLU A N 1
ATOM 1589 C CA . GLU A 1 196 ? 4.625 23.343 5.552 1.00 52.28 196 GLU A CA 1
ATOM 1590 C C . GLU A 1 196 ? 5.296 21.974 5.370 1.00 52.28 196 GLU A C 1
ATOM 1592 O O . GLU A 1 196 ? 6.498 21.812 5.528 1.00 52.28 196 GLU A O 1
ATOM 1597 N N . ASN A 1 197 ? 4.479 20.956 5.093 1.00 52.97 197 ASN A N 1
ATOM 1598 C CA . ASN A 1 197 ? 4.824 19.762 4.324 1.00 52.97 197 ASN A CA 1
ATOM 1599 C C . ASN A 1 197 ? 6.211 19.138 4.590 1.00 52.97 197 ASN A C 1
ATOM 1601 O O . ASN A 1 197 ? 6.943 18.869 3.633 1.00 52.97 197 ASN A O 1
ATOM 1605 N N . SER A 1 198 ? 6.555 18.800 5.844 1.00 63.94 198 SER A N 1
ATOM 1606 C CA . SER A 1 198 ? 7.669 17.864 6.067 1.00 63.94 198 SER A CA 1
ATOM 1607 C C . SER A 1 198 ? 7.270 16.493 5.515 1.00 63.94 198 SER A C 1
ATOM 1609 O O . SER A 1 198 ? 6.547 15.702 6.128 1.00 63.94 198 SER A O 1
ATOM 1611 N N . MET A 1 199 ? 7.673 16.253 4.270 1.00 74.12 199 MET A N 1
ATOM 1612 C CA . MET A 1 199 ? 7.513 14.980 3.594 1.00 74.12 199 MET A CA 1
ATOM 1613 C C . MET A 1 199 ? 8.534 13.994 4.178 1.00 74.12 199 MET A C 1
ATOM 1615 O O . MET A 1 199 ? 9.734 14.285 4.153 1.00 74.12 199 MET A O 1
ATOM 1619 N N . PRO A 1 200 ? 8.103 12.810 4.649 1.00 79.69 200 PRO A N 1
ATOM 1620 C CA . PRO A 1 200 ? 9.014 11.798 5.166 1.00 79.69 200 PRO A CA 1
ATOM 1621 C C . PRO A 1 200 ? 10.107 11.434 4.166 1.00 79.69 200 PRO A C 1
ATOM 1623 O O . PRO A 1 200 ? 9.848 11.292 2.967 1.00 79.69 200 PRO A O 1
ATOM 1626 N N . HIS A 1 201 ? 11.312 11.171 4.674 1.00 78.50 201 HIS A N 1
ATOM 1627 C CA . HIS A 1 201 ? 12.467 10.764 3.867 1.00 78.50 201 HIS A CA 1
ATOM 1628 C C . HIS A 1 201 ? 12.150 9.591 2.935 1.00 78.50 201 HIS A C 1
ATOM 1630 O O . HIS A 1 201 ? 12.555 9.595 1.776 1.00 78.50 201 HIS A O 1
ATOM 1636 N N . LYS A 1 202 ? 11.379 8.604 3.414 1.00 86.12 202 LYS A N 1
ATOM 1637 C CA . LYS A 1 202 ? 10.989 7.424 2.629 1.00 86.12 202 LYS A CA 1
ATOM 1638 C C . LYS A 1 202 ? 10.189 7.799 1.370 1.00 86.12 202 LYS A C 1
ATOM 1640 O O . LYS A 1 202 ? 10.380 7.194 0.318 1.00 86.12 202 LYS A O 1
ATOM 1645 N N . LEU A 1 203 ? 9.332 8.818 1.456 1.00 87.56 203 LEU A N 1
ATOM 1646 C CA . LEU A 1 203 ? 8.546 9.329 0.329 1.00 87.56 203 LEU A CA 1
ATOM 1647 C C . LEU A 1 203 ? 9.370 10.229 -0.600 1.00 87.56 203 LEU A C 1
ATOM 1649 O O . LEU A 1 203 ? 9.221 10.131 -1.817 1.00 87.56 203 LEU A O 1
ATOM 1653 N N . LYS A 1 204 ? 10.293 11.029 -0.049 1.00 80.62 204 LYS A N 1
ATOM 1654 C CA . LYS A 1 204 ? 11.267 11.806 -0.837 1.00 80.62 204 LYS A CA 1
ATOM 1655 C C . LYS A 1 204 ? 12.113 10.887 -1.724 1.00 80.62 204 LYS A C 1
ATOM 1657 O O . LYS A 1 204 ? 12.116 11.055 -2.941 1.00 80.62 204 LYS A O 1
ATOM 1662 N N . ARG A 1 205 ? 12.696 9.829 -1.139 1.00 82.44 205 ARG A N 1
ATOM 1663 C CA . ARG A 1 205 ? 13.433 8.782 -1.873 1.00 82.44 205 ARG A CA 1
ATOM 1664 C C . ARG A 1 205 ? 12.613 8.176 -3.002 1.00 82.44 205 ARG A C 1
ATOM 1666 O O . ARG A 1 205 ? 13.125 7.969 -4.095 1.00 82.44 205 ARG A O 1
ATOM 1673 N N . LEU A 1 206 ? 11.338 7.885 -2.748 1.00 89.31 206 LEU A N 1
ATOM 1674 C CA . LEU A 1 206 ? 10.465 7.294 -3.756 1.00 89.31 206 LEU A CA 1
ATOM 1675 C C . LEU A 1 206 ? 10.321 8.201 -4.990 1.00 89.31 206 LEU A C 1
ATOM 1677 O O . LEU A 1 206 ? 10.414 7.714 -6.117 1.00 89.31 206 LEU A O 1
ATOM 1681 N N . LEU A 1 207 ? 10.128 9.508 -4.789 1.00 85.75 207 LEU A N 1
ATOM 1682 C CA . LEU A 1 207 ? 10.032 10.470 -5.890 1.00 85.75 207 LEU A CA 1
ATOM 1683 C C . LEU A 1 207 ? 11.366 10.636 -6.625 1.00 85.75 207 LEU A C 1
ATOM 1685 O O . LEU A 1 207 ? 11.371 10.622 -7.855 1.00 85.75 207 LEU A O 1
ATOM 1689 N N . GLU A 1 208 ? 12.482 10.729 -5.897 1.00 79.75 208 GLU A N 1
ATOM 1690 C CA . GLU A 1 208 ? 13.836 10.808 -6.470 1.00 79.75 208 GLU A CA 1
ATOM 1691 C C . GLU A 1 208 ? 14.110 9.641 -7.430 1.00 79.75 208 GLU A C 1
ATOM 1693 O O . GLU A 1 208 ? 14.575 9.852 -8.550 1.00 79.75 208 GLU A O 1
ATOM 1698 N N . ILE A 1 209 ? 13.739 8.414 -7.042 1.00 84.62 209 ILE A N 1
ATOM 1699 C CA . ILE A 1 209 ? 13.876 7.225 -7.897 1.00 84.62 209 ILE A CA 1
ATOM 1700 C C . ILE A 1 209 ? 13.047 7.376 -9.178 1.00 84.62 209 ILE A C 1
ATOM 1702 O O . ILE A 1 209 ? 13.535 7.079 -10.271 1.00 84.62 209 ILE A O 1
ATOM 1706 N N . PHE A 1 210 ? 11.795 7.832 -9.077 1.00 86.25 210 PHE A N 1
ATOM 1707 C CA . PHE A 1 210 ? 10.949 8.003 -10.260 1.00 86.25 210 PHE A CA 1
ATOM 1708 C C . PHE A 1 210 ? 11.498 9.054 -11.228 1.00 86.25 210 PHE A C 1
ATOM 1710 O O . PHE A 1 210 ? 11.428 8.846 -12.442 1.00 86.25 210 PHE A O 1
ATOM 1717 N N . PHE A 1 211 ? 12.057 10.151 -10.717 1.00 78.44 211 PHE A N 1
ATOM 1718 C CA . PHE A 1 211 ? 12.723 11.156 -11.545 1.00 78.44 211 PHE A CA 1
ATOM 1719 C C . PHE A 1 211 ? 13.991 10.608 -12.195 1.00 78.44 211 PHE A C 1
ATOM 1721 O O . PHE A 1 211 ? 14.135 10.730 -13.410 1.00 78.44 211 PHE A O 1
ATOM 1728 N N . ALA A 1 212 ? 14.845 9.920 -11.437 1.00 76.06 212 ALA A N 1
ATOM 1729 C CA . ALA A 1 212 ? 16.075 9.336 -11.966 1.00 76.06 212 ALA A CA 1
ATOM 1730 C C . ALA A 1 212 ? 15.804 8.374 -13.138 1.00 76.06 212 ALA A C 1
ATOM 1732 O O . ALA A 1 212 ? 16.497 8.406 -14.156 1.00 76.06 212 ALA A O 1
ATOM 1733 N N . VAL A 1 213 ? 14.750 7.554 -13.041 1.00 78.31 213 VAL A N 1
ATOM 1734 C CA . VAL A 1 213 ? 14.351 6.628 -14.118 1.00 78.31 213 VAL A CA 1
ATOM 1735 C C . VAL A 1 213 ? 13.719 7.350 -15.310 1.00 78.31 213 VAL A C 1
ATOM 1737 O O . VAL A 1 213 ? 13.858 6.894 -16.443 1.00 78.31 213 VAL A O 1
ATOM 1740 N N . LYS A 1 214 ? 13.035 8.476 -15.087 1.00 77.62 214 LYS A N 1
ATOM 1741 C CA . LYS A 1 214 ? 12.501 9.312 -16.172 1.00 77.62 214 LYS A CA 1
ATOM 1742 C C . LYS A 1 214 ? 13.625 9.981 -16.969 1.00 77.62 214 LYS A C 1
ATOM 1744 O O . LYS A 1 214 ? 13.531 10.061 -18.191 1.00 77.62 214 LYS A O 1
ATOM 1749 N N . GLU A 1 215 ? 14.650 10.483 -16.284 1.00 70.69 215 GLU A N 1
ATOM 1750 C CA . GLU A 1 215 ? 15.729 11.273 -16.890 1.00 70.69 215 GLU A CA 1
ATOM 1751 C C . GLU A 1 215 ? 16.822 10.412 -17.534 1.00 70.69 215 GLU A C 1
ATOM 1753 O O . GLU A 1 215 ? 17.455 10.837 -18.503 1.00 70.69 215 GLU A O 1
ATOM 1758 N N . SER A 1 216 ? 17.048 9.190 -17.044 1.00 63.34 216 SER A N 1
ATOM 1759 C CA . SER A 1 216 ? 18.214 8.414 -17.460 1.00 63.34 216 SER A CA 1
ATOM 1760 C C . SER A 1 216 ? 17.968 7.416 -18.597 1.00 63.34 216 SER A C 1
ATOM 1762 O O . SER A 1 216 ? 17.120 6.532 -18.510 1.00 63.34 216 SER A O 1
ATOM 1764 N N . LYS A 1 217 ? 18.828 7.474 -19.629 1.00 51.62 217 LYS A N 1
ATOM 1765 C CA . LYS A 1 217 ? 19.009 6.438 -20.673 1.00 51.62 217 LYS A CA 1
ATOM 1766 C C . LYS A 1 217 ? 19.958 5.300 -20.273 1.00 51.62 217 LYS A C 1
ATOM 1768 O O . LYS A 1 217 ? 20.035 4.308 -20.997 1.00 51.62 217 LYS A O 1
ATOM 1773 N N . LYS A 1 218 ? 20.723 5.445 -19.185 1.00 48.44 218 LYS A N 1
ATOM 1774 C CA . LYS A 1 218 ? 21.711 4.465 -18.698 1.00 48.44 218 LYS A CA 1
ATOM 1775 C C . LYS A 1 218 ? 21.614 4.356 -17.178 1.00 48.44 218 LYS A C 1
ATOM 1777 O O . LYS A 1 218 ? 21.799 5.341 -16.472 1.00 48.44 218 LYS A O 1
ATOM 1782 N N . PHE A 1 219 ? 21.292 3.167 -16.689 1.00 48.31 219 PHE A N 1
ATOM 1783 C CA . PHE A 1 219 ? 21.056 2.908 -15.274 1.00 48.31 219 PHE A CA 1
ATOM 1784 C C . PHE A 1 219 ? 22.245 3.320 -14.375 1.00 48.31 219 PHE A C 1
ATOM 1786 O O . PHE A 1 219 ? 23.393 2.974 -14.630 1.00 48.31 219 PHE A O 1
ATOM 1793 N N . ILE A 1 220 ? 21.932 4.181 -13.404 1.00 50.00 220 ILE A N 1
ATOM 1794 C CA . ILE A 1 220 ? 22.152 4.068 -11.953 1.00 50.00 220 ILE A CA 1
ATOM 1795 C C . ILE A 1 220 ? 23.484 3.509 -11.392 1.00 50.00 220 ILE A C 1
ATOM 1797 O O . ILE A 1 220 ? 23.498 2.976 -10.294 1.00 50.00 220 ILE A O 1
ATOM 1801 N N . ASN A 1 221 ? 24.644 3.715 -12.016 1.00 42.75 221 ASN A N 1
ATOM 1802 C CA . ASN A 1 221 ? 25.895 3.581 -11.233 1.00 42.75 221 ASN A CA 1
ATOM 1803 C C . ASN A 1 221 ? 26.077 4.734 -10.231 1.00 42.75 221 ASN A C 1
ATOM 1805 O O . ASN A 1 221 ? 26.779 4.607 -9.233 1.00 42.75 221 ASN A O 1
ATOM 1809 N N . GLU A 1 222 ? 25.396 5.849 -10.486 1.00 45.28 222 GLU A N 1
ATOM 1810 C CA . GLU A 1 222 ? 25.348 7.019 -9.627 1.00 45.28 222 GLU A CA 1
ATOM 1811 C C . GLU A 1 222 ? 23.908 7.550 -9.685 1.00 45.28 222 GLU A C 1
ATOM 1813 O O . GLU A 1 222 ? 23.605 8.494 -10.412 1.00 45.28 222 GLU A O 1
ATOM 1818 N N . LEU A 1 223 ? 22.973 6.940 -8.932 1.00 46.09 223 LEU A N 1
ATOM 1819 C CA . LEU A 1 223 ? 21.919 7.779 -8.334 1.00 46.09 223 LEU A CA 1
ATOM 1820 C C . LEU A 1 223 ? 22.729 8.892 -7.674 1.00 46.09 223 LEU A C 1
ATOM 1822 O O . LEU A 1 223 ? 23.606 8.518 -6.881 1.00 46.09 223 LEU A O 1
ATOM 1826 N N . PRO A 1 224 ? 22.562 10.175 -8.070 1.00 41.12 224 PRO A 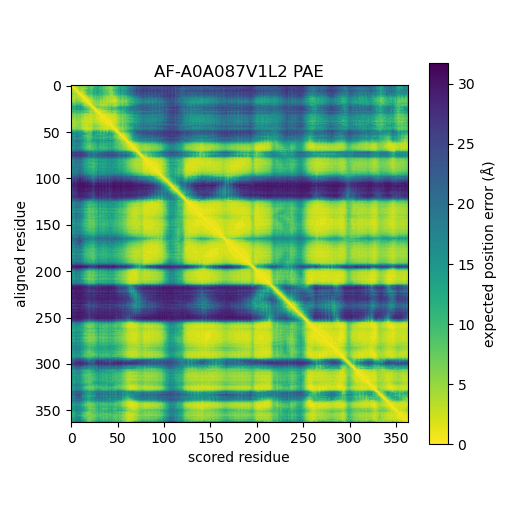N 1
ATOM 1827 C CA . PRO A 1 224 ? 23.373 11.248 -7.515 1.00 41.12 224 PRO A CA 1
ATOM 1828 C C . PRO A 1 224 ? 23.371 10.982 -6.032 1.00 41.12 224 PRO A C 1
ATOM 1830 O O . PRO A 1 224 ? 22.270 10.753 -5.512 1.00 41.12 224 PRO A O 1
ATOM 1833 N N . HIS A 1 225 ? 24.571 10.843 -5.426 1.00 43.72 225 HIS A N 1
ATOM 1834 C CA . HIS A 1 225 ? 24.739 10.787 -3.974 1.00 43.72 225 HIS A CA 1
ATOM 1835 C C . HIS A 1 225 ? 23.579 11.568 -3.455 1.00 43.72 225 HIS A C 1
ATOM 1837 O O . HIS A 1 225 ? 23.520 12.745 -3.840 1.00 43.72 225 HIS A O 1
ATOM 1843 N N . ILE A 1 226 ? 22.599 10.920 -2.808 1.00 47.16 226 ILE A N 1
ATOM 1844 C CA . ILE A 1 226 ? 21.485 11.733 -2.404 1.00 47.16 226 ILE A CA 1
ATOM 1845 C C . ILE A 1 226 ? 22.065 12.545 -1.268 1.00 47.16 226 ILE A C 1
ATOM 1847 O O . ILE A 1 226 ? 22.077 12.101 -0.123 1.00 47.16 226 ILE A O 1
ATOM 1851 N N . SER A 1 227 ? 22.673 13.666 -1.653 1.00 42.00 227 SER A N 1
ATOM 1852 C CA . SER A 1 227 ? 23.150 14.739 -0.839 1.00 42.00 227 SER A CA 1
ATOM 1853 C C . SER A 1 227 ? 21.993 14.923 0.085 1.00 42.00 227 SER A C 1
ATOM 1855 O O . SER A 1 227 ? 20.866 15.025 -0.407 1.00 42.00 227 SER A O 1
ATOM 1857 N N . ASP A 1 228 ? 22.254 14.811 1.378 1.00 42.41 228 ASP A N 1
ATOM 1858 C CA . ASP A 1 228 ? 21.311 15.185 2.405 1.00 42.41 228 ASP A CA 1
ATOM 1859 C C . ASP A 1 228 ? 20.837 16.589 2.045 1.00 42.41 228 ASP A C 1
ATOM 1861 O O . ASP A 1 228 ? 21.477 17.581 2.387 1.00 42.41 228 ASP A O 1
ATOM 1865 N N . VAL A 1 229 ? 19.788 16.667 1.222 1.00 42.28 229 VAL A N 1
ATOM 1866 C CA . VAL A 1 229 ? 19.163 17.909 0.827 1.00 42.28 229 VAL A CA 1
ATOM 1867 C C . VAL A 1 229 ? 18.642 18.355 2.161 1.00 42.28 229 VAL A C 1
ATOM 1869 O O . VAL A 1 229 ? 17.790 17.679 2.746 1.00 42.28 229 VAL A O 1
ATOM 1872 N N . THR A 1 230 ? 19.283 19.370 2.729 1.00 41.75 230 THR A N 1
ATOM 1873 C CA . THR A 1 230 ? 18.923 19.853 4.048 1.00 41.75 230 THR A CA 1
ATOM 1874 C C . THR A 1 230 ? 17.427 20.090 4.021 1.00 41.75 230 THR A C 1
ATOM 1876 O O . THR A 1 230 ? 16.916 20.792 3.153 1.00 41.75 230 THR A O 1
ATOM 1879 N N . PHE A 1 231 ? 16.740 19.412 4.937 1.00 46.12 231 PHE A N 1
ATOM 1880 C CA . PHE A 1 231 ? 15.302 19.145 4.972 1.00 46.12 231 PHE A CA 1
ATOM 1881 C C . PHE A 1 231 ? 14.419 20.400 5.118 1.00 46.12 231 PHE A C 1
ATOM 1883 O O . PHE A 1 231 ? 13.240 20.283 5.428 1.00 46.12 231 PHE A O 1
ATOM 1890 N N . ALA A 1 232 ? 14.993 21.582 4.898 1.00 40.44 232 ALA A N 1
ATOM 1891 C CA . ALA A 1 232 ? 14.424 22.900 5.110 1.00 40.44 232 ALA A CA 1
ATOM 1892 C C . ALA A 1 232 ? 13.884 23.570 3.833 1.00 40.44 232 ALA A C 1
ATOM 1894 O O . ALA A 1 232 ? 13.248 24.611 3.950 1.00 40.44 232 ALA A O 1
ATOM 1895 N N . GLU A 1 233 ? 14.130 23.017 2.642 1.00 42.81 233 GLU A N 1
ATOM 1896 C CA . GLU A 1 233 ? 13.625 23.593 1.388 1.00 42.81 233 GLU A CA 1
ATOM 1897 C C . GLU A 1 233 ? 12.291 22.952 0.982 1.00 42.81 233 GLU A C 1
ATOM 1899 O O . GLU A 1 233 ? 12.108 21.731 1.072 1.00 42.81 233 GLU A O 1
ATOM 1904 N N . ASP A 1 234 ? 11.352 23.804 0.562 1.00 49.53 234 ASP A N 1
ATOM 1905 C CA . ASP A 1 234 ? 10.028 23.434 0.068 1.00 49.53 234 ASP A CA 1
ATOM 1906 C C . ASP A 1 234 ? 10.167 22.336 -1.006 1.00 49.53 234 ASP A C 1
ATOM 1908 O O . ASP A 1 234 ? 10.978 22.482 -1.929 1.00 49.53 234 ASP A O 1
ATOM 1912 N N . PRO A 1 235 ? 9.392 21.234 -0.940 1.00 47.06 235 PRO A N 1
ATOM 1913 C CA . PRO A 1 235 ? 9.271 20.302 -2.055 1.00 47.06 235 PRO A CA 1
ATOM 1914 C C . PRO A 1 235 ? 9.101 21.018 -3.408 1.00 47.06 235 PRO A C 1
ATOM 1916 O O . PRO A 1 235 ? 9.671 20.570 -4.401 1.00 47.06 235 PRO A O 1
ATOM 1919 N N . GLU A 1 236 ? 8.388 22.149 -3.462 1.00 46.41 236 GLU A N 1
ATOM 1920 C CA . GLU A 1 236 ? 8.294 22.987 -4.664 1.00 46.41 236 GLU A CA 1
ATOM 1921 C C . GLU A 1 236 ? 9.642 23.518 -5.129 1.00 46.41 236 GLU A C 1
ATOM 1923 O O . GLU A 1 236 ? 9.931 23.408 -6.313 1.00 46.41 236 GLU A O 1
ATOM 1928 N N . GLU A 1 237 ? 10.484 24.041 -4.245 1.00 48.88 237 GLU A N 1
ATOM 1929 C CA . GLU A 1 237 ? 11.774 24.634 -4.601 1.00 48.88 237 GLU A CA 1
ATOM 1930 C C . GLU A 1 237 ? 12.776 23.568 -5.073 1.00 48.88 237 GLU A C 1
ATOM 1932 O O . GLU A 1 237 ? 13.428 23.744 -6.106 1.00 48.88 237 GLU A O 1
ATOM 1937 N N . TYR A 1 238 ? 12.795 22.395 -4.430 1.00 52.62 238 TYR A N 1
ATOM 1938 C CA . TYR A 1 238 ? 13.587 21.244 -4.884 1.00 52.62 238 TYR A CA 1
ATOM 1939 C C . TYR A 1 238 ? 13.170 20.777 -6.291 1.00 52.62 238 TYR A C 1
ATOM 1941 O O . TYR A 1 238 ? 14.012 20.584 -7.172 1.00 52.62 238 TYR A O 1
ATOM 1949 N N . PHE A 1 239 ? 11.864 20.651 -6.555 1.00 50.38 239 PHE A N 1
ATOM 1950 C CA . PHE A 1 239 ? 11.365 20.215 -7.866 1.00 50.38 239 PHE A CA 1
ATOM 1951 C C . PHE A 1 239 ? 11.357 21.336 -8.927 1.00 50.38 239 PHE A C 1
ATOM 1953 O O . PHE A 1 239 ? 11.438 21.047 -10.125 1.00 50.38 239 PHE A O 1
ATOM 1960 N N . VAL A 1 240 ? 11.300 22.612 -8.531 1.00 49.69 240 VAL A N 1
ATOM 1961 C CA . VAL A 1 240 ? 11.489 23.785 -9.407 1.00 49.69 240 VAL A CA 1
ATOM 1962 C C . VAL A 1 240 ? 12.954 23.905 -9.825 1.00 49.69 240 VAL A C 1
ATOM 1964 O O . VAL A 1 240 ? 13.214 24.173 -10.997 1.00 49.69 240 VAL A O 1
ATOM 1967 N N . ASN A 1 241 ? 13.911 23.603 -8.947 1.00 46.81 241 ASN A N 1
ATOM 1968 C CA . ASN A 1 241 ? 15.328 23.524 -9.312 1.00 46.81 241 ASN A CA 1
ATOM 1969 C C . ASN A 1 241 ? 15.598 22.378 -10.304 1.00 46.81 241 ASN A C 1
ATOM 1971 O O . ASN A 1 241 ? 16.366 22.547 -11.252 1.00 46.81 241 ASN A O 1
ATOM 1975 N N . ILE A 1 242 ? 14.872 21.258 -10.203 1.00 47.56 242 ILE A N 1
ATOM 1976 C CA . ILE A 1 242 ? 14.915 20.185 -11.215 1.00 47.56 242 ILE A CA 1
ATOM 1977 C C . ILE A 1 242 ? 14.369 20.650 -12.584 1.00 47.56 242 ILE A C 1
ATOM 1979 O O . ILE A 1 242 ? 14.865 20.200 -13.618 1.00 47.56 242 ILE A O 1
ATOM 1983 N N . LYS A 1 243 ? 13.428 21.611 -12.659 1.00 43.78 243 LYS A N 1
ATOM 1984 C CA . LYS A 1 243 ? 13.016 22.199 -13.958 1.00 43.78 243 LYS A CA 1
ATOM 1985 C C . LYS A 1 243 ? 14.163 22.912 -14.681 1.00 43.78 243 LYS A C 1
ATOM 1987 O O . LYS A 1 243 ? 14.179 22.891 -15.907 1.00 43.78 243 LYS A O 1
ATOM 1992 N N . GLN A 1 244 ? 15.125 23.506 -13.971 1.00 45.62 244 GLN A N 1
ATOM 1993 C CA . GLN A 1 244 ? 16.282 24.146 -14.616 1.00 45.62 244 GLN A CA 1
ATOM 1994 C C . GLN A 1 244 ? 17.210 23.118 -15.290 1.00 45.62 244 GLN A C 1
ATOM 1996 O O . GLN A 1 244 ? 17.847 23.423 -16.295 1.00 45.62 244 GLN A O 1
ATOM 2001 N N . ILE A 1 245 ? 17.226 21.873 -14.803 1.00 44.97 245 ILE A N 1
ATOM 2002 C CA . ILE A 1 245 ? 17.955 20.753 -15.423 1.00 44.97 245 ILE A CA 1
ATOM 2003 C C . ILE A 1 245 ? 17.238 20.271 -16.705 1.00 44.97 245 ILE A C 1
ATOM 2005 O O . ILE A 1 245 ? 17.877 19.800 -17.651 1.00 44.97 245 ILE A O 1
ATOM 2009 N N . GLN A 1 246 ? 15.912 20.445 -16.789 1.00 43.97 246 GLN A N 1
ATOM 2010 C CA . GLN A 1 246 ? 15.083 19.986 -17.913 1.00 43.97 246 GLN A CA 1
ATOM 2011 C C . GLN A 1 246 ? 15.253 20.791 -19.212 1.00 43.97 246 GLN A C 1
ATOM 2013 O O . GLN A 1 246 ? 14.990 20.236 -20.279 1.00 43.97 246 GLN A O 1
ATOM 2018 N N . GLU A 1 247 ? 15.737 22.039 -19.179 1.00 44.44 247 GLU A N 1
ATOM 2019 C CA . GLU A 1 247 ? 15.916 22.850 -20.403 1.00 44.44 247 GLU A CA 1
ATOM 2020 C C . GLU A 1 247 ? 17.000 22.305 -21.356 1.00 44.44 247 GLU A C 1
ATOM 2022 O O . GLU A 1 247 ? 17.024 22.666 -22.532 1.00 44.44 247 GLU A O 1
ATOM 2027 N N . TYR A 1 248 ? 17.845 21.371 -20.902 1.00 42.31 248 TYR A N 1
ATOM 2028 C CA . TYR A 1 248 ? 18.912 20.776 -21.719 1.00 42.31 248 TYR A CA 1
ATOM 2029 C C . TYR A 1 248 ? 18.611 19.376 -22.275 1.00 42.31 248 TYR A C 1
ATOM 2031 O O . TYR A 1 248 ? 19.345 18.889 -23.139 1.00 42.31 248 TYR A O 1
ATOM 2039 N N . SER A 1 249 ? 17.523 18.725 -21.855 1.00 43.72 249 SER A N 1
ATOM 2040 C CA . SER A 1 249 ? 17.258 17.320 -22.196 1.00 43.72 249 SER A CA 1
ATOM 2041 C C . SER A 1 249 ? 16.204 17.165 -23.291 1.00 43.72 249 SER A C 1
ATOM 2043 O O . SER A 1 249 ? 15.138 16.586 -23.097 1.00 43.72 249 SER A O 1
ATOM 2045 N N . ASN A 1 250 ? 16.533 17.612 -24.502 1.00 48.38 250 ASN A N 1
ATOM 2046 C CA . ASN A 1 250 ? 15.860 17.127 -25.706 1.00 48.38 250 ASN A CA 1
ATOM 2047 C C . ASN A 1 250 ? 16.281 15.671 -25.962 1.00 48.38 250 ASN A C 1
ATOM 2049 O O . ASN A 1 250 ? 17.230 15.458 -26.711 1.00 48.38 250 ASN A O 1
ATOM 2053 N N . SER A 1 251 ? 15.623 14.658 -25.372 1.00 45.12 251 SER A N 1
ATOM 2054 C CA . SER A 1 251 ? 15.521 13.336 -26.026 1.00 45.12 251 SER A CA 1
ATOM 2055 C C . SER A 1 251 ? 14.630 12.274 -25.348 1.00 45.12 251 SER A C 1
ATOM 2057 O O . SER A 1 251 ? 14.868 11.878 -24.216 1.00 45.12 251 SER A O 1
ATOM 2059 N N . SER A 1 252 ? 13.740 11.693 -26.170 1.00 46.91 252 SER A N 1
ATOM 2060 C CA . SER A 1 252 ? 13.092 10.360 -26.112 1.00 46.91 252 SER A CA 1
ATOM 2061 C C . SER A 1 252 ? 12.384 9.933 -24.815 1.00 46.91 252 SER A C 1
ATOM 2063 O O . SER A 1 252 ? 13.034 9.602 -23.830 1.00 46.91 252 SER A O 1
ATOM 2065 N N . ASP A 1 253 ? 11.054 9.809 -24.909 1.00 56.53 253 ASP A N 1
ATOM 2066 C CA . ASP A 1 253 ? 10.101 9.327 -23.898 1.00 56.53 253 ASP A CA 1
ATOM 2067 C C . ASP A 1 253 ? 10.467 7.961 -23.284 1.00 56.53 253 ASP A C 1
ATOM 2069 O O . ASP A 1 253 ? 9.944 6.908 -23.680 1.00 56.53 253 ASP A O 1
ATOM 2073 N N . ILE A 1 254 ? 11.328 7.945 -22.267 1.00 58.97 254 ILE A N 1
ATOM 2074 C CA . ILE A 1 254 ? 11.426 6.787 -21.379 1.00 58.97 254 ILE A CA 1
ATOM 2075 C C . ILE A 1 254 ? 10.160 6.773 -20.526 1.00 58.97 254 ILE A C 1
ATOM 2077 O O . ILE A 1 254 ? 10.007 7.496 -19.544 1.00 58.97 254 ILE A O 1
ATOM 2081 N N . ASN A 1 255 ? 9.208 5.942 -20.940 1.00 74.44 255 ASN A N 1
ATOM 2082 C CA . ASN A 1 255 ? 7.989 5.713 -20.184 1.00 74.44 255 ASN A CA 1
ATOM 2083 C C . ASN A 1 255 ? 8.319 4.846 -18.965 1.00 74.44 255 ASN A C 1
ATOM 2085 O O . ASN A 1 255 ? 8.451 3.626 -19.094 1.00 74.44 255 ASN A O 1
ATOM 2089 N N . VAL A 1 256 ? 8.435 5.482 -17.794 1.00 83.19 256 VAL A N 1
ATOM 2090 C CA . VAL A 1 256 ? 8.503 4.812 -16.484 1.00 83.19 256 VAL A CA 1
ATOM 2091 C C . VAL A 1 256 ? 7.409 3.750 -16.423 1.00 83.19 256 VAL A C 1
ATOM 2093 O O . VAL A 1 256 ? 6.255 4.048 -16.710 1.00 83.19 256 VAL A O 1
ATOM 2096 N N . CYS A 1 257 ? 7.764 2.514 -16.096 1.00 89.81 257 CYS A N 1
ATOM 2097 C CA . CYS A 1 257 ? 6.844 1.403 -15.908 1.00 89.81 257 CYS A CA 1
ATOM 2098 C C . CYS A 1 257 ? 7.271 0.671 -14.640 1.00 89.81 257 CYS A C 1
ATOM 2100 O O . CYS A 1 257 ? 8.162 -0.174 -14.694 1.00 89.81 257 CYS A O 1
ATOM 2102 N N . SER A 1 258 ? 6.651 1.017 -13.514 1.00 91.75 258 SER A N 1
ATOM 2103 C CA . SER A 1 258 ? 7.110 0.612 -12.189 1.00 91.75 258 SER A CA 1
ATOM 2104 C C . SER A 1 258 ? 6.090 -0.221 -11.424 1.00 91.75 258 SER A C 1
ATOM 2106 O O . SER A 1 258 ? 4.888 0.049 -11.489 1.00 91.75 258 SER A O 1
ATOM 2108 N N . ILE A 1 259 ? 6.577 -1.192 -10.652 1.00 92.88 259 ILE A N 1
ATOM 2109 C CA . ILE A 1 259 ? 5.811 -1.839 -9.582 1.00 92.88 259 ILE A CA 1
ATOM 2110 C C . ILE A 1 259 ? 6.438 -1.471 -8.239 1.00 92.88 259 ILE A C 1
ATOM 2112 O O . ILE A 1 259 ? 7.631 -1.675 -8.026 1.00 92.88 259 ILE A O 1
ATOM 2116 N N . VAL A 1 260 ? 5.615 -0.982 -7.314 1.00 94.56 260 VAL A N 1
ATOM 2117 C CA . VAL A 1 260 ? 6.012 -0.667 -5.939 1.00 94.56 260 VAL A CA 1
ATOM 2118 C C . VAL A 1 260 ? 5.392 -1.698 -5.007 1.00 94.56 260 VAL A C 1
ATOM 2120 O O . VAL A 1 260 ? 4.187 -1.676 -4.768 1.00 94.56 260 VAL A O 1
ATOM 2123 N N . PHE A 1 261 ? 6.201 -2.612 -4.482 1.00 93.25 261 PHE A N 1
ATOM 2124 C CA . PHE A 1 261 ? 5.755 -3.625 -3.533 1.00 93.25 261 PHE A CA 1
ATOM 2125 C C . PHE A 1 261 ? 5.735 -3.076 -2.108 1.00 93.25 261 PHE A C 1
ATOM 2127 O O . PHE A 1 261 ? 6.776 -2.684 -1.577 1.00 93.25 261 PHE A O 1
ATOM 2134 N N . VAL A 1 262 ? 4.558 -3.115 -1.489 1.00 92.75 262 VAL A N 1
ATOM 2135 C CA . VAL A 1 262 ? 4.300 -2.747 -0.091 1.00 92.75 262 VAL A CA 1
ATOM 2136 C C . VAL A 1 262 ? 3.757 -3.943 0.688 1.00 92.75 262 VAL A C 1
ATOM 2138 O O . VAL A 1 262 ? 3.191 -4.880 0.118 1.00 92.75 262 VAL A O 1
ATOM 2141 N N . GLU A 1 263 ? 3.895 -3.925 2.007 1.00 87.88 263 GLU A N 1
ATOM 2142 C CA . GLU A 1 263 ? 3.428 -5.014 2.863 1.00 87.88 263 GLU A CA 1
ATOM 2143 C C . GLU A 1 263 ? 1.910 -4.964 3.098 1.00 87.88 263 GLU A C 1
ATOM 2145 O O . GLU A 1 263 ? 1.214 -5.978 2.978 1.00 87.88 263 GLU A O 1
ATOM 2150 N N . GLN A 1 264 ? 1.386 -3.784 3.436 1.00 88.06 264 GLN A N 1
ATOM 2151 C CA . GLN A 1 264 ? 0.009 -3.627 3.899 1.00 88.06 264 GLN A CA 1
ATOM 2152 C C . GLN A 1 264 ? -0.916 -3.055 2.824 1.00 88.06 264 GLN A C 1
ATOM 2154 O O . GLN A 1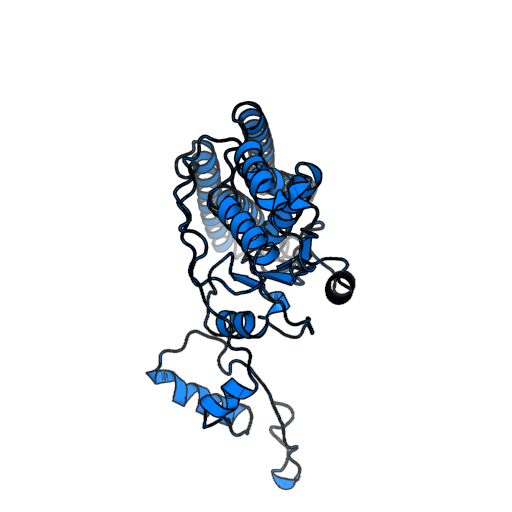 264 ? -0.540 -2.209 2.013 1.00 88.06 264 GLN A O 1
ATOM 2159 N N . ARG A 1 265 ? -2.188 -3.477 2.857 1.00 88.81 265 ARG A N 1
ATOM 2160 C CA . ARG A 1 265 ? -3.218 -2.986 1.923 1.00 88.81 265 ARG A CA 1
ATOM 2161 C C . ARG A 1 265 ? -3.509 -1.500 2.106 1.00 88.81 265 ARG A C 1
ATOM 2163 O O . ARG A 1 265 ? -3.743 -0.807 1.123 1.00 88.81 265 ARG A O 1
ATOM 2170 N N . ILE A 1 266 ? -3.500 -1.035 3.355 1.00 90.69 266 ILE A N 1
ATOM 2171 C CA . ILE A 1 266 ? -3.714 0.374 3.676 1.00 90.69 266 ILE A CA 1
ATOM 2172 C C . ILE A 1 266 ? -2.573 1.232 3.127 1.00 90.69 266 ILE A C 1
ATOM 2174 O O . ILE A 1 266 ? -2.847 2.200 2.432 1.00 90.69 266 ILE A O 1
ATOM 2178 N N . THR A 1 267 ? -1.318 0.805 3.303 1.00 93.06 267 THR A N 1
ATOM 2179 C CA . THR A 1 267 ? -0.134 1.458 2.728 1.00 93.06 267 THR A CA 1
ATOM 2180 C C . THR A 1 267 ? -0.253 1.562 1.212 1.00 93.06 267 THR A C 1
ATOM 2182 O O . THR A 1 267 ? -0.005 2.627 0.660 1.00 93.06 267 THR A O 1
ATOM 2185 N N . ALA A 1 268 ? -0.703 0.497 0.534 1.00 93.69 268 ALA A N 1
ATOM 2186 C CA . ALA A 1 268 ? -0.896 0.520 -0.917 1.00 93.69 268 ALA A CA 1
ATOM 2187 C C . ALA A 1 268 ? -1.898 1.594 -1.357 1.00 93.69 268 ALA A C 1
ATOM 2189 O O . ALA A 1 268 ? -1.646 2.343 -2.299 1.00 93.69 268 ALA A O 1
ATOM 2190 N N . TYR A 1 269 ? -3.036 1.658 -0.663 1.00 93.62 269 TYR A N 1
ATOM 2191 C CA . TYR A 1 269 ? -4.102 2.602 -0.967 1.00 93.62 269 TYR A CA 1
ATOM 2192 C C . TYR A 1 269 ? -3.698 4.044 -0.660 1.00 93.62 269 TYR A C 1
ATOM 2194 O O . TYR A 1 269 ? -3.845 4.922 -1.505 1.00 93.62 269 TYR A O 1
ATOM 2202 N N . VAL A 1 270 ? -3.158 4.284 0.531 1.00 94.69 270 VAL A N 1
ATOM 2203 C CA . VAL A 1 270 ? -2.778 5.619 0.993 1.00 94.69 270 VAL A CA 1
ATOM 2204 C C . VAL A 1 270 ? -1.618 6.171 0.170 1.00 94.69 270 VAL A C 1
ATOM 2206 O O . VAL A 1 270 ? -1.665 7.330 -0.226 1.00 94.69 270 VAL A O 1
ATOM 2209 N N . LEU A 1 271 ? -0.624 5.347 -0.178 1.00 95.25 271 LEU A N 1
ATOM 2210 C CA . LEU A 1 271 ? 0.463 5.762 -1.067 1.00 95.25 271 LEU A CA 1
ATOM 2211 C C . LEU A 1 271 ? -0.053 6.129 -2.466 1.00 95.25 271 LEU A C 1
ATOM 2213 O O . LEU A 1 271 ? 0.439 7.070 -3.081 1.00 95.25 271 LEU A O 1
ATOM 2217 N N . TYR A 1 272 ? -1.066 5.415 -2.963 1.00 95.94 272 TYR A N 1
ATOM 2218 C CA . TYR A 1 272 ? -1.729 5.750 -4.221 1.00 95.94 272 TYR A CA 1
ATOM 2219 C C . TYR A 1 272 ? -2.461 7.092 -4.147 1.00 95.94 272 TYR A C 1
ATOM 2221 O O . TYR A 1 272 ? -2.257 7.931 -5.023 1.00 95.94 272 TYR A O 1
ATOM 2229 N N . GLN A 1 273 ? -3.260 7.317 -3.098 1.00 95.00 273 GLN A N 1
ATOM 2230 C CA . GLN A 1 273 ? -3.933 8.600 -2.873 1.00 95.00 273 GLN A CA 1
ATOM 2231 C C . GLN A 1 273 ? -2.918 9.742 -2.752 1.00 95.00 273 GLN A C 1
ATOM 2233 O O . GLN A 1 273 ? -3.105 10.802 -3.342 1.00 95.00 273 GLN A O 1
ATOM 2238 N N . TRP A 1 274 ? -1.812 9.502 -2.046 1.00 93.56 274 TRP A N 1
ATOM 2239 C CA . TRP A 1 274 ? -0.740 10.475 -1.891 1.00 93.56 274 TRP A CA 1
ATOM 2240 C C . TRP A 1 274 ? -0.093 10.826 -3.231 1.00 93.56 274 TRP A C 1
ATOM 2242 O O . TRP A 1 274 ? 0.032 12.002 -3.557 1.00 93.56 274 TRP A O 1
ATOM 2252 N N . LEU A 1 275 ? 0.266 9.833 -4.053 1.00 93.56 275 LEU A N 1
ATOM 2253 C CA . LEU A 1 275 ? 0.829 10.096 -5.380 1.00 93.56 275 LEU A CA 1
ATOM 2254 C C . LEU A 1 275 ? -0.152 10.857 -6.279 1.00 93.56 275 LEU A C 1
ATOM 2256 O O . LEU A 1 275 ? 0.287 11.746 -7.002 1.00 93.56 275 LEU A O 1
ATOM 2260 N N . LEU A 1 276 ? -1.454 10.551 -6.224 1.00 93.56 276 LEU A N 1
ATOM 2261 C CA . LEU A 1 276 ? -2.468 11.316 -6.957 1.00 93.56 276 LEU A CA 1
ATOM 2262 C C . LEU A 1 276 ? -2.487 12.782 -6.521 1.00 93.56 276 LEU A C 1
ATOM 2264 O O . LEU A 1 276 ? -2.325 13.662 -7.365 1.00 93.56 276 LEU A O 1
ATOM 2268 N N . TYR A 1 277 ? -2.588 13.033 -5.215 1.00 90.19 277 TYR A N 1
ATOM 2269 C CA . TYR A 1 277 ? -2.537 14.381 -4.650 1.00 90.19 277 TYR A CA 1
ATOM 2270 C C . TYR A 1 277 ? -1.278 15.137 -5.100 1.00 90.19 277 TYR A C 1
ATOM 2272 O O . TYR A 1 277 ? -1.350 16.283 -5.543 1.00 90.19 277 TYR A O 1
ATOM 2280 N N . MET A 1 278 ? -0.122 14.471 -5.070 1.00 85.25 278 MET A N 1
ATOM 2281 C CA . MET A 1 278 ? 1.146 15.041 -5.523 1.00 85.25 278 MET A CA 1
ATOM 2282 C C . MET A 1 278 ? 1.147 15.349 -7.027 1.00 85.25 278 MET A C 1
ATOM 2284 O O . MET A 1 278 ? 1.667 16.388 -7.427 1.00 85.25 278 MET A O 1
ATOM 2288 N N . THR A 1 279 ? 0.561 14.492 -7.869 1.00 86.19 279 THR A N 1
ATOM 2289 C CA . THR A 1 279 ? 0.470 14.733 -9.323 1.00 86.19 279 THR A CA 1
ATOM 2290 C C . THR A 1 279 ? -0.471 15.872 -9.695 1.00 86.19 279 THR A C 1
ATOM 2292 O O . THR A 1 279 ? -0.212 16.576 -10.669 1.00 86.19 279 THR A O 1
ATOM 2295 N N . GLU A 1 280 ? -1.536 16.075 -8.919 1.00 87.06 280 GLU A N 1
ATOM 2296 C CA . GLU A 1 280 ? -2.464 17.194 -9.095 1.00 87.06 280 GLU A CA 1
ATOM 2297 C C . GLU A 1 280 ? -1.831 18.510 -8.643 1.00 87.06 280 GLU A C 1
ATOM 2299 O O . GLU A 1 280 ? -1.950 19.526 -9.328 1.00 87.06 280 GLU A O 1
ATOM 2304 N N . LYS A 1 281 ? -1.118 18.482 -7.511 1.00 82.69 281 LYS A N 1
ATOM 2305 C CA . LYS A 1 281 ? -0.447 19.656 -6.953 1.00 82.69 281 LYS A CA 1
ATOM 2306 C C . LYS A 1 281 ? 0.770 20.083 -7.778 1.00 82.69 281 LYS A C 1
ATOM 2308 O O . LYS A 1 281 ? 0.991 21.276 -7.968 1.00 82.69 281 LYS A O 1
ATOM 2313 N N . TYR A 1 282 ? 1.550 19.127 -8.289 1.00 79.38 282 TYR A N 1
ATOM 2314 C CA . TYR A 1 282 ? 2.831 19.388 -8.946 1.00 79.38 282 TYR A CA 1
ATOM 2315 C C . TYR A 1 282 ? 2.846 18.917 -10.404 1.00 79.38 282 TYR A C 1
ATOM 2317 O O . TYR A 1 282 ? 3.063 17.733 -10.671 1.00 79.38 282 TYR A O 1
ATOM 2325 N N . PRO A 1 283 ? 2.763 19.838 -11.384 1.00 81.00 283 PRO A N 1
ATOM 2326 C CA . PRO A 1 283 ? 2.801 19.488 -12.806 1.00 81.00 283 PRO A CA 1
ATOM 2327 C C . PRO A 1 283 ? 4.060 18.720 -13.238 1.00 81.00 283 PRO A C 1
ATOM 2329 O O . PRO A 1 283 ? 4.017 17.941 -14.188 1.00 81.00 283 PRO A O 1
ATOM 2332 N N . ALA A 1 284 ? 5.184 18.893 -12.530 1.00 76.25 284 ALA A N 1
ATOM 2333 C CA . ALA A 1 284 ? 6.417 18.143 -12.782 1.00 76.25 284 ALA A CA 1
ATOM 2334 C C . ALA A 1 284 ? 6.240 16.622 -12.601 1.00 76.25 284 ALA A C 1
ATOM 2336 O O . ALA A 1 284 ? 6.956 15.849 -13.241 1.00 76.25 284 ALA A O 1
ATOM 2337 N N . LEU A 1 285 ? 5.265 16.203 -11.784 1.00 82.69 285 LEU A N 1
ATOM 2338 C CA . LEU A 1 285 ? 4.911 14.813 -11.492 1.00 82.69 285 LEU A CA 1
ATOM 2339 C C . LEU A 1 285 ? 3.821 14.252 -12.415 1.00 82.69 285 LEU A C 1
ATOM 2341 O O . LEU A 1 285 ? 3.477 13.083 -12.285 1.00 82.69 285 LEU A O 1
ATOM 2345 N N . ALA A 1 286 ? 3.317 15.013 -13.393 1.00 84.62 286 ALA A N 1
ATOM 2346 C CA . ALA A 1 286 ? 2.231 14.578 -14.286 1.00 84.62 286 ALA A CA 1
ATOM 2347 C C . ALA A 1 286 ? 2.559 13.326 -15.135 1.00 84.62 286 ALA A C 1
ATOM 2349 O O . ALA A 1 286 ? 1.675 12.705 -15.725 1.00 84.62 286 ALA A O 1
ATOM 2350 N N . PHE A 1 287 ? 3.839 12.945 -15.213 1.00 85.62 287 PHE A N 1
ATOM 2351 C CA . PHE A 1 287 ? 4.277 11.700 -15.848 1.00 85.62 287 PHE A CA 1
ATOM 2352 C C . PHE A 1 287 ? 3.999 10.452 -14.992 1.00 85.62 287 PHE A C 1
ATOM 2354 O O . PHE A 1 287 ? 4.013 9.338 -15.520 1.00 85.62 287 PHE A O 1
ATOM 2361 N N . LEU A 1 288 ? 3.760 10.615 -13.688 1.00 90.31 288 LEU A N 1
ATOM 2362 C CA . LEU A 1 288 ? 3.359 9.544 -12.787 1.00 90.31 288 LEU A CA 1
ATOM 2363 C C . LEU A 1 288 ? 1.853 9.315 -12.945 1.00 90.31 288 LEU A C 1
ATOM 2365 O O . LEU A 1 288 ? 1.039 10.201 -12.710 1.00 90.31 288 LEU A O 1
ATOM 2369 N N . LYS A 1 289 ? 1.472 8.103 -13.332 1.00 93.56 289 LYS A N 1
ATOM 2370 C CA . LYS A 1 289 ? 0.083 7.650 -13.451 1.00 93.56 289 LYS A CA 1
ATOM 2371 C C . LYS A 1 289 ? -0.088 6.449 -12.526 1.00 93.56 289 LYS A C 1
ATOM 2373 O O . LYS A 1 289 ? 0.020 5.305 -12.989 1.00 93.56 289 LYS A O 1
ATOM 2378 N N . PRO A 1 290 ? -0.252 6.691 -11.214 1.00 95.50 290 PRO A N 1
ATOM 2379 C CA . PRO A 1 290 ? -0.298 5.633 -10.224 1.00 95.50 290 PRO A CA 1
ATOM 2380 C C . PRO A 1 290 ? -1.636 4.895 -10.264 1.00 95.50 290 PRO A C 1
ATOM 2382 O O . PRO A 1 290 ? -2.682 5.446 -10.601 1.00 95.50 290 PRO A O 1
ATOM 2385 N N . ASN A 1 291 ? -1.599 3.626 -9.892 1.00 94.62 291 ASN A N 1
ATOM 2386 C CA . ASN A 1 291 ? -2.757 2.813 -9.551 1.00 94.62 291 ASN A CA 1
ATOM 2387 C C . ASN A 1 291 ? -2.327 1.814 -8.467 1.00 94.62 291 ASN A C 1
ATOM 2389 O O . ASN A 1 291 ? -1.129 1.609 -8.261 1.00 94.62 291 ASN A O 1
ATOM 2393 N N . PHE A 1 292 ? -3.271 1.182 -7.776 1.00 93.75 292 PHE A N 1
ATOM 2394 C CA . PHE A 1 292 ? -2.956 0.220 -6.720 1.00 93.75 292 PHE A CA 1
ATOM 2395 C C . PHE A 1 292 ? -3.681 -1.105 -6.914 1.00 93.75 292 PHE A C 1
ATOM 2397 O O . PHE A 1 292 ? -4.770 -1.167 -7.477 1.00 93.75 292 PHE A O 1
ATOM 2404 N N . ILE A 1 293 ? -3.080 -2.184 -6.425 1.00 90.25 293 ILE A N 1
ATOM 2405 C CA . ILE A 1 293 ? -3.637 -3.523 -6.524 1.00 90.25 293 ILE A CA 1
ATOM 2406 C C . ILE A 1 293 ? -3.333 -4.327 -5.252 1.00 90.25 293 ILE A C 1
ATOM 2408 O O . ILE A 1 293 ? -2.194 -4.577 -4.870 1.00 90.25 293 ILE A O 1
ATOM 2412 N N . VAL A 1 294 ? -4.386 -4.733 -4.555 1.00 87.19 294 VAL A N 1
ATOM 2413 C CA . VAL A 1 294 ? -4.331 -5.479 -3.297 1.00 87.19 294 VAL A CA 1
ATOM 2414 C C . VAL A 1 294 ? -5.123 -6.777 -3.393 1.00 87.19 294 VAL A C 1
ATOM 2416 O O . VAL A 1 294 ? -6.048 -6.914 -4.190 1.00 87.19 294 VAL A O 1
ATOM 2419 N N . GLY A 1 295 ? -4.758 -7.751 -2.567 1.00 74.62 295 GLY A N 1
ATOM 2420 C CA . GLY A 1 295 ? -5.352 -9.087 -2.588 1.00 74.62 295 GLY A CA 1
ATOM 2421 C C . GLY A 1 295 ? -6.818 -9.163 -2.233 1.00 74.62 295 GLY A C 1
ATOM 2422 O O . GLY A 1 295 ? -7.340 -8.347 -1.472 1.00 74.62 295 GLY A O 1
ATOM 2423 N N . HIS A 1 296 ? -7.453 -10.246 -2.676 1.00 66.88 296 HIS A N 1
ATOM 2424 C CA . HIS A 1 296 ? -8.727 -10.666 -2.113 1.00 66.88 296 HIS A CA 1
ATOM 2425 C C . HIS A 1 296 ? -8.532 -10.992 -0.643 1.00 66.88 296 HIS A C 1
ATOM 2427 O O . HIS A 1 296 ? -7.607 -11.683 -0.225 1.00 66.88 296 HIS A O 1
ATOM 2433 N N . GLY A 1 297 ? -9.387 -10.438 0.189 1.00 54.91 297 GLY A N 1
ATOM 2434 C CA . GLY A 1 297 ? -9.547 -10.897 1.556 1.00 54.91 297 GLY A CA 1
ATOM 2435 C C . GLY A 1 297 ? -11.003 -10.724 1.906 1.00 54.91 297 GLY A C 1
ATOM 2436 O O . GLY A 1 297 ? -11.624 -9.778 1.433 1.00 54.91 297 GLY A O 1
ATOM 2437 N N . ARG A 1 298 ? -11.530 -11.599 2.762 1.00 47.94 298 ARG A N 1
ATOM 2438 C CA . ARG A 1 298 ? -12.877 -11.460 3.336 1.00 47.94 298 ARG A CA 1
ATOM 2439 C C . ARG A 1 298 ? -12.996 -10.296 4.324 1.00 47.94 298 ARG A C 1
ATOM 2441 O O . ARG A 1 298 ? -13.928 -10.199 5.107 1.00 47.94 298 ARG A O 1
ATOM 2448 N N . ALA A 1 299 ? -12.008 -9.415 4.332 1.00 47.56 299 ALA A N 1
ATOM 2449 C CA . ALA A 1 299 ? -12.056 -8.260 5.176 1.00 47.56 299 ALA A CA 1
ATOM 2450 C C . ALA A 1 299 ? -12.961 -7.232 4.488 1.00 47.56 299 ALA A C 1
ATOM 2452 O O . ALA A 1 299 ? -12.684 -6.820 3.363 1.00 47.56 299 ALA A O 1
ATOM 2453 N N . ASN A 1 300 ? -14.056 -6.887 5.167 1.00 47.81 300 ASN A N 1
ATOM 2454 C CA . ASN A 1 300 ? -15.154 -6.011 4.735 1.00 47.81 300 ASN A CA 1
ATOM 2455 C C . ASN A 1 300 ? -14.737 -4.546 4.454 1.00 47.81 300 ASN A C 1
ATOM 2457 O O . ASN A 1 300 ? -15.539 -3.635 4.632 1.00 47.81 300 ASN A O 1
ATOM 2461 N N . PHE A 1 301 ? -13.492 -4.298 4.054 1.00 54.97 301 PHE A N 1
ATOM 2462 C CA . PHE A 1 301 ? -12.972 -2.973 3.749 1.00 54.97 301 PHE A CA 1
ATOM 2463 C C . PHE A 1 301 ? -13.452 -2.535 2.369 1.00 54.97 301 PHE A C 1
ATOM 2465 O O . PHE A 1 301 ? -12.950 -3.015 1.363 1.00 54.97 301 PHE A O 1
ATOM 2472 N N . THR A 1 302 ? -14.403 -1.619 2.263 1.00 57.66 302 THR A N 1
ATOM 2473 C CA . THR A 1 302 ? -14.906 -1.169 0.952 1.00 57.66 302 THR A CA 1
ATOM 2474 C C . THR A 1 302 ? -13.830 -0.481 0.104 1.00 57.66 302 THR A C 1
ATOM 2476 O O . THR A 1 302 ? -13.792 -0.686 -1.106 1.00 57.66 302 THR A O 1
ATOM 2479 N N . GLU A 1 303 ? -12.925 0.278 0.732 1.00 60.50 303 GLU A N 1
ATOM 2480 C CA . GLU A 1 303 ? -11.919 1.096 0.034 1.00 60.50 303 GLU A CA 1
ATOM 2481 C C . GLU A 1 303 ? -10.590 0.344 -0.218 1.00 60.50 303 GLU A C 1
ATOM 2483 O O . GLU A 1 303 ? -9.975 0.523 -1.268 1.00 60.50 303 GLU A O 1
ATOM 2488 N N . THR A 1 304 ? -10.182 -0.571 0.678 1.00 60.47 304 THR A N 1
ATOM 2489 C CA . THR A 1 304 ? -8.948 -1.385 0.540 1.00 60.47 304 THR A CA 1
ATOM 2490 C C . THR A 1 304 ? -9.197 -2.854 0.169 1.00 60.47 304 THR A C 1
ATOM 2492 O O . THR A 1 304 ? -8.251 -3.644 0.079 1.00 60.47 304 THR A O 1
ATOM 2495 N N . SER A 1 305 ? -10.451 -3.261 -0.055 1.00 70.00 305 SER A N 1
ATOM 2496 C CA . SER A 1 305 ? -10.762 -4.533 -0.717 1.00 70.00 305 SER A CA 1
ATOM 2497 C C . SER A 1 305 ? -10.903 -4.333 -2.216 1.00 70.00 305 SER A C 1
ATOM 2499 O O . SER A 1 305 ? -11.242 -3.261 -2.719 1.00 70.00 305 SER A O 1
ATOM 2501 N N . MET A 1 306 ? -10.625 -5.398 -2.954 1.00 74.44 306 MET A N 1
ATOM 2502 C CA . MET A 1 306 ? -10.684 -5.354 -4.398 1.00 74.44 306 MET A CA 1
ATOM 2503 C C . MET A 1 306 ? -11.225 -6.668 -4.940 1.00 74.44 306 MET A C 1
ATOM 2505 O O . MET A 1 306 ? -10.792 -7.751 -4.548 1.00 74.44 306 MET A O 1
ATOM 2509 N N . THR A 1 307 ? -12.200 -6.562 -5.838 1.00 79.38 307 THR A N 1
ATOM 2510 C CA . THR A 1 307 ? -12.810 -7.710 -6.513 1.00 79.38 307 THR A CA 1
ATOM 2511 C C . THR A 1 307 ? -11.894 -8.227 -7.618 1.00 79.38 307 THR A C 1
ATOM 2513 O O . THR A 1 307 ? -11.122 -7.459 -8.189 1.00 79.38 307 THR A O 1
ATOM 2516 N N . GLU A 1 308 ? -12.002 -9.513 -7.980 1.00 80.00 308 GLU A N 1
ATOM 2517 C CA . GLU A 1 308 ? -11.262 -10.105 -9.117 1.00 80.00 308 GLU A CA 1
ATOM 2518 C C . GLU A 1 308 ? -11.431 -9.302 -10.405 1.00 80.00 308 GLU A C 1
ATOM 2520 O O . GLU A 1 308 ? -10.472 -9.093 -11.145 1.00 80.00 308 GLU A O 1
ATOM 2525 N N . LYS A 1 309 ? -12.652 -8.817 -10.647 1.00 83.62 309 LYS A N 1
ATOM 2526 C CA . LYS A 1 309 ? -12.972 -7.983 -11.801 1.00 83.62 309 LYS A CA 1
ATOM 2527 C C . LYS A 1 309 ? -12.142 -6.695 -11.803 1.00 83.62 309 LYS A C 1
ATOM 2529 O O . LYS A 1 309 ? -11.467 -6.425 -12.791 1.00 83.62 309 LYS A O 1
ATOM 2534 N N . LYS A 1 310 ? -12.111 -5.970 -10.679 1.00 86.06 310 LYS A N 1
ATOM 2535 C CA . LYS A 1 310 ? -11.328 -4.734 -10.541 1.00 86.06 310 LYS A CA 1
ATOM 2536 C C . LYS A 1 310 ? -9.822 -4.994 -10.667 1.00 86.06 310 LYS A C 1
ATOM 2538 O O . LYS A 1 310 ? -9.131 -4.221 -11.318 1.00 86.06 310 LYS A O 1
ATOM 2543 N N . GLN A 1 311 ? -9.312 -6.116 -10.146 1.00 86.25 311 GLN A N 1
ATOM 2544 C CA . GLN A 1 311 ? -7.898 -6.476 -10.338 1.00 86.25 311 GLN A CA 1
ATOM 2545 C C . GLN A 1 311 ? -7.552 -6.662 -11.821 1.00 86.25 311 GLN A C 1
ATOM 2547 O O . GLN A 1 311 ? -6.537 -6.154 -12.294 1.00 86.25 311 GLN A O 1
ATOM 2552 N N . LYS A 1 312 ? -8.403 -7.383 -12.564 1.00 86.56 312 LYS A N 1
ATOM 2553 C CA . LYS A 1 312 ? -8.221 -7.625 -14.004 1.00 86.56 312 LYS A CA 1
ATOM 2554 C C . LYS A 1 312 ? -8.284 -6.327 -14.806 1.00 86.56 312 LYS A C 1
ATOM 2556 O O . LYS A 1 312 ? -7.490 -6.152 -15.726 1.00 86.56 312 LYS A O 1
ATOM 2561 N N . GLU A 1 313 ? -9.186 -5.418 -14.445 1.00 89.31 313 GLU A N 1
ATOM 2562 C CA . GLU A 1 313 ? -9.288 -4.087 -15.053 1.00 89.31 313 GLU A CA 1
ATOM 2563 C C . GLU A 1 313 ? -8.010 -3.270 -14.830 1.00 89.31 313 GLU A C 1
ATOM 2565 O O . GLU A 1 313 ? -7.448 -2.750 -15.792 1.00 89.31 313 GLU A O 1
ATOM 2570 N N . ILE A 1 314 ? -7.487 -3.233 -13.601 1.00 90.38 314 ILE A N 1
ATOM 2571 C CA . ILE A 1 314 ? -6.253 -2.504 -13.268 1.00 90.38 314 ILE A CA 1
ATOM 2572 C C . ILE A 1 314 ? -5.044 -3.099 -13.992 1.00 90.38 314 ILE A C 1
ATOM 2574 O O . ILE A 1 314 ? -4.264 -2.362 -14.592 1.00 90.38 314 ILE A O 1
ATOM 2578 N N . VAL A 1 315 ? -4.906 -4.429 -14.021 1.00 88.38 315 VAL A N 1
ATOM 2579 C CA . VAL A 1 315 ? -3.829 -5.081 -14.784 1.00 88.38 315 VAL A CA 1
ATOM 2580 C C . VAL A 1 315 ? -3.966 -4.811 -16.279 1.00 88.38 315 VAL A C 1
ATOM 2582 O O . VAL A 1 315 ? -2.965 -4.550 -16.946 1.00 88.38 315 VAL A O 1
ATOM 2585 N N . SER A 1 316 ? -5.185 -4.818 -16.822 1.00 89.12 316 SER A N 1
ATOM 2586 C CA . SER A 1 316 ? -5.422 -4.429 -18.214 1.00 89.12 316 SER A CA 1
ATOM 2587 C C . SER A 1 316 ? -5.001 -2.979 -18.469 1.00 89.12 316 SER A C 1
ATOM 2589 O O . SER A 1 316 ? -4.351 -2.713 -19.476 1.00 89.12 316 SER A O 1
ATOM 2591 N N . SER A 1 317 ? -5.347 -2.053 -17.578 1.00 89.94 317 SER A N 1
ATOM 2592 C CA . SER A 1 317 ? -4.983 -0.634 -17.667 1.00 89.94 317 SER A CA 1
ATOM 2593 C C . SER A 1 317 ? -3.458 -0.440 -17.650 1.00 89.94 317 SER A C 1
ATOM 2595 O O . SER A 1 317 ? -2.891 0.246 -18.505 1.00 89.94 317 SER A O 1
ATOM 2597 N N . PHE A 1 318 ? -2.764 -1.170 -16.773 1.00 90.06 318 PHE A N 1
ATOM 2598 C CA . PHE A 1 318 ? -1.302 -1.167 -16.677 1.00 90.06 318 PHE A CA 1
ATOM 2599 C C . PHE A 1 318 ? -0.618 -1.741 -17.930 1.00 90.06 318 PHE A C 1
ATOM 2601 O O . PHE A 1 318 ? 0.367 -1.194 -18.435 1.00 90.06 318 PHE A O 1
ATOM 2608 N N . ARG A 1 319 ? -1.170 -2.820 -18.504 1.00 87.00 319 ARG A N 1
ATOM 2609 C CA . ARG A 1 319 ? -0.706 -3.381 -19.787 1.00 87.00 319 ARG A CA 1
ATOM 2610 C C . ARG A 1 319 ? -0.903 -2.403 -20.946 1.00 87.00 319 ARG A C 1
ATOM 2612 O O . ARG A 1 319 ? -0.033 -2.303 -21.808 1.00 87.00 319 ARG A O 1
ATOM 2619 N N . LYS A 1 320 ? -2.016 -1.664 -20.948 1.00 88.56 320 LYS A N 1
ATOM 2620 C CA . LYS A 1 320 ? -2.353 -0.646 -21.956 1.00 88.56 320 LYS A CA 1
ATOM 2621 C C . LYS A 1 320 ? -1.595 0.677 -21.791 1.00 88.56 320 LYS A C 1
ATOM 2623 O O . LYS A 1 320 ? -1.775 1.555 -22.627 1.00 88.56 320 LYS A O 1
ATOM 2628 N N . LYS A 1 321 ? -0.728 0.814 -20.775 1.00 86.81 321 LYS A N 1
ATOM 2629 C CA . LYS A 1 321 ? 0.011 2.053 -20.443 1.00 86.81 321 LYS A CA 1
ATOM 2630 C C . LYS A 1 321 ? -0.891 3.218 -20.008 1.00 86.81 321 LYS A C 1
ATOM 2632 O O . LYS A 1 321 ? -0.469 4.371 -20.056 1.00 86.81 321 LYS A O 1
ATOM 2637 N N . GLU A 1 322 ? -2.117 2.931 -19.581 1.00 89.81 322 GLU A N 1
ATOM 2638 C CA . GLU A 1 322 ? -3.030 3.937 -19.027 1.00 89.81 322 GLU A CA 1
ATOM 2639 C C . GLU A 1 322 ? -2.564 4.369 -17.628 1.00 89.81 322 GLU A C 1
ATOM 2641 O O . GLU A 1 322 ? -2.512 5.562 -17.337 1.00 89.81 322 GLU A O 1
ATOM 2646 N N . CYS A 1 323 ? -2.128 3.409 -16.806 1.00 91.12 323 CYS A N 1
ATOM 2647 C CA . CYS A 1 323 ? -1.307 3.646 -15.623 1.00 91.12 323 CYS A CA 1
ATOM 2648 C C . CYS A 1 323 ? 0.102 3.081 -15.834 1.00 91.12 323 CYS A C 1
ATOM 2650 O O . CYS A 1 323 ? 0.306 2.129 -16.593 1.00 91.12 323 CYS A O 1
ATOM 2652 N N . ASN A 1 324 ? 1.086 3.692 -15.183 1.00 91.44 324 ASN A N 1
ATOM 2653 C CA . ASN A 1 324 ? 2.498 3.371 -15.374 1.00 91.44 324 ASN A CA 1
ATOM 2654 C C . ASN A 1 324 ? 3.236 3.087 -14.056 1.00 91.44 324 ASN A C 1
ATOM 2656 O O . ASN A 1 324 ? 4.372 2.620 -14.081 1.00 91.44 324 ASN A O 1
ATOM 2660 N N . ILE A 1 325 ? 2.570 3.291 -12.919 1.00 94.25 325 ILE A N 1
ATOM 2661 C CA . ILE A 1 325 ? 3.042 2.903 -11.590 1.00 94.25 325 ILE A CA 1
ATOM 2662 C C . ILE A 1 325 ? 1.960 2.053 -10.944 1.00 94.25 325 ILE A C 1
ATOM 2664 O O . ILE A 1 325 ? 0.810 2.478 -10.845 1.00 94.25 325 ILE A O 1
ATOM 2668 N N . LEU A 1 326 ? 2.328 0.855 -10.506 1.00 93.81 326 LEU A N 1
ATOM 2669 C CA . LEU A 1 326 ? 1.421 -0.077 -9.856 1.00 93.81 326 LEU A CA 1
ATOM 2670 C C . LEU A 1 326 ? 1.897 -0.359 -8.432 1.00 93.81 326 LEU A C 1
ATOM 2672 O O . LEU A 1 326 ? 2.895 -1.045 -8.226 1.00 93.81 326 LEU A O 1
ATOM 2676 N N . ILE A 1 327 ? 1.177 0.163 -7.444 1.00 95.12 327 ILE A N 1
ATOM 2677 C CA . ILE A 1 327 ? 1.454 -0.089 -6.029 1.00 95.12 327 ILE A CA 1
ATOM 2678 C C . ILE A 1 327 ? 0.750 -1.375 -5.618 1.00 95.12 327 ILE A C 1
ATOM 2680 O O . ILE A 1 327 ? -0.464 -1.501 -5.769 1.00 95.12 327 ILE A O 1
ATOM 2684 N N . ALA A 1 328 ? 1.491 -2.341 -5.100 1.00 91.00 328 ALA A N 1
ATOM 2685 C CA . ALA A 1 328 ? 0.996 -3.692 -4.940 1.00 91.00 328 ALA A CA 1
ATOM 2686 C C . ALA A 1 328 ? 1.402 -4.335 -3.625 1.00 91.00 328 ALA A C 1
ATOM 2688 O O . ALA A 1 328 ? 2.538 -4.207 -3.184 1.00 91.00 328 ALA A O 1
ATOM 2689 N N . THR A 1 329 ? 0.500 -5.124 -3.044 1.00 88.62 329 THR A N 1
ATOM 2690 C CA . THR A 1 329 ? 0.900 -6.115 -2.032 1.00 88.62 329 THR A CA 1
ATOM 2691 C C . THR A 1 329 ? 1.429 -7.385 -2.711 1.00 88.62 329 THR A C 1
ATOM 2693 O O . THR A 1 329 ? 1.365 -7.506 -3.936 1.00 88.62 329 THR A O 1
ATOM 2696 N N . CYS A 1 330 ? 1.852 -8.395 -1.938 1.00 71.06 330 CYS A N 1
ATOM 2697 C CA . CYS A 1 330 ? 2.366 -9.694 -2.427 1.00 71.06 330 CYS A CA 1
ATOM 2698 C C . CYS A 1 330 ? 1.431 -10.490 -3.374 1.00 71.06 330 CYS A C 1
ATOM 2700 O O . CYS A 1 330 ? 1.740 -11.594 -3.797 1.00 71.06 330 CYS A O 1
ATOM 2702 N N . VAL A 1 331 ? 0.269 -9.947 -3.727 1.00 65.25 331 VAL A N 1
ATOM 2703 C CA . VAL A 1 331 ? -0.726 -10.558 -4.618 1.00 65.25 331 VAL A CA 1
ATOM 2704 C C . VAL A 1 331 ? -0.280 -10.535 -6.073 1.00 65.25 331 VAL A C 1
ATOM 2706 O O . VAL A 1 331 ? -0.677 -11.408 -6.835 1.00 65.25 331 VAL A O 1
ATOM 2709 N N . LEU A 1 332 ? 0.587 -9.594 -6.454 1.00 59.78 332 LEU A N 1
ATOM 2710 C CA . LEU A 1 332 ? 1.217 -9.619 -7.775 1.00 59.78 332 LEU A CA 1
ATOM 2711 C C . LEU A 1 332 ? 2.407 -10.583 -7.871 1.00 59.78 332 LEU A C 1
ATOM 2713 O O . LEU A 1 332 ? 2.918 -10.808 -8.973 1.00 59.78 332 LEU A O 1
ATOM 2717 N N . GLU A 1 333 ? 2.876 -11.138 -6.750 1.00 56.94 333 GLU A N 1
ATOM 2718 C CA . GLU A 1 333 ? 4.057 -12.006 -6.754 1.00 56.94 333 GLU A CA 1
ATOM 2719 C C . GLU A 1 333 ? 3.768 -13.329 -7.497 1.00 56.94 333 GLU A C 1
ATOM 2721 O O . GLU A 1 333 ? 4.681 -13.897 -8.094 1.00 56.94 333 GLU A O 1
ATOM 2726 N N . GLU A 1 334 ? 2.496 -13.757 -7.608 1.00 59.03 334 GLU A N 1
ATOM 2727 C CA . GLU A 1 334 ? 2.107 -15.002 -8.292 1.00 59.03 334 GLU A CA 1
ATOM 2728 C C . GLU A 1 334 ? 0.844 -14.888 -9.160 1.00 59.03 334 GLU A C 1
ATOM 2730 O O . GLU A 1 334 ? -0.109 -14.190 -8.833 1.00 59.03 334 GLU A O 1
ATOM 2735 N N . GLY A 1 335 ? 0.810 -15.627 -10.275 1.00 57.44 335 GLY A N 1
ATOM 2736 C CA . GLY A 1 335 ? -0.420 -15.932 -11.023 1.00 57.44 335 GLY A CA 1
ATOM 2737 C C . GLY A 1 335 ? -1.020 -14.802 -11.867 1.00 57.44 335 GLY A C 1
ATOM 2738 O O . GLY A 1 335 ? -1.858 -15.074 -12.725 1.00 57.44 335 GLY A O 1
ATOM 2739 N N . MET A 1 336 ? -0.582 -13.555 -11.683 1.00 65.44 336 MET A N 1
ATOM 2740 C CA . MET A 1 336 ? -0.952 -12.443 -12.557 1.00 65.44 336 MET A CA 1
ATOM 2741 C C . MET A 1 336 ? 0.112 -12.247 -13.639 1.00 65.44 336 MET A C 1
ATOM 2743 O O . MET A 1 336 ? 1.296 -12.043 -13.352 1.00 65.44 336 MET A O 1
ATOM 2747 N N . ASP A 1 337 ? -0.324 -12.329 -14.893 1.00 66.50 337 ASP A N 1
ATOM 2748 C CA . ASP A 1 337 ? 0.480 -11.968 -16.055 1.00 66.50 337 ASP A CA 1
ATOM 2749 C C . ASP A 1 337 ? 0.561 -10.431 -16.116 1.00 66.50 337 ASP A C 1
ATOM 2751 O O . ASP A 1 337 ? -0.439 -9.721 -16.253 1.00 66.50 337 ASP A O 1
ATOM 2755 N N . ILE A 1 338 ? 1.750 -9.899 -15.888 1.00 71.12 338 ILE A N 1
ATOM 2756 C CA . ILE A 1 338 ? 2.023 -8.466 -15.829 1.00 71.12 338 ILE A CA 1
ATOM 2757 C C . ILE A 1 338 ? 3.213 -8.243 -16.743 1.00 71.12 338 ILE A C 1
ATOM 2759 O O . ILE A 1 338 ? 4.124 -9.068 -16.784 1.00 71.12 338 ILE A O 1
ATOM 2763 N N . ARG A 1 339 ? 3.189 -7.138 -17.491 1.00 71.31 339 ARG A N 1
ATOM 2764 C CA . ARG A 1 339 ? 4.316 -6.742 -18.338 1.00 71.31 339 ARG A CA 1
ATOM 2765 C C . ARG A 1 339 ? 5.602 -6.642 -17.510 1.00 71.31 339 ARG A C 1
ATOM 2767 O O . ARG A 1 339 ? 5.536 -6.252 -16.347 1.00 71.31 339 ARG A O 1
ATOM 2774 N N . GLN A 1 340 ? 6.745 -6.906 -18.136 1.00 74.44 340 GLN A N 1
ATOM 2775 C CA . GLN A 1 340 ? 8.036 -6.548 -17.549 1.00 74.44 340 GLN A CA 1
ATOM 2776 C C . GLN A 1 340 ? 8.088 -5.036 -17.304 1.00 74.44 340 GLN A C 1
ATOM 2778 O O . GLN A 1 340 ? 7.672 -4.232 -18.154 1.00 74.44 340 GLN A O 1
ATOM 2783 N N . CYS A 1 341 ? 8.520 -4.677 -16.103 1.00 85.06 341 CYS A N 1
ATOM 2784 C CA . CYS A 1 341 ? 8.637 -3.312 -15.621 1.00 85.06 341 CYS A CA 1
ATOM 2785 C C . CYS A 1 341 ? 10.098 -2.902 -15.682 1.00 85.06 341 CYS A C 1
ATOM 2787 O O . CYS A 1 341 ? 10.950 -3.677 -15.304 1.00 85.06 341 CYS A O 1
ATOM 2789 N N . ASN A 1 342 ? 10.403 -1.676 -16.099 1.00 87.06 342 ASN A N 1
ATOM 2790 C CA . ASN A 1 342 ? 11.789 -1.202 -16.051 1.00 87.06 342 ASN A CA 1
ATOM 2791 C C . ASN A 1 342 ? 12.208 -0.768 -14.638 1.00 87.06 342 ASN A C 1
ATOM 2793 O O . ASN A 1 342 ? 13.334 -0.333 -14.443 1.00 87.06 342 ASN A O 1
ATOM 2797 N N . LEU A 1 343 ? 11.305 -0.841 -13.658 1.00 89.19 343 LEU A N 1
ATOM 2798 C CA . LEU A 1 343 ? 11.580 -0.498 -12.274 1.00 89.19 343 LEU A CA 1
ATOM 2799 C C . LEU A 1 343 ? 10.731 -1.369 -11.344 1.00 89.19 343 LEU A C 1
ATOM 2801 O O . LEU A 1 343 ? 9.508 -1.432 -11.472 1.00 89.19 343 LEU A O 1
ATOM 2805 N N . VAL A 1 344 ? 11.370 -2.002 -10.367 1.00 91.31 344 VAL A N 1
ATOM 2806 C CA . VAL A 1 344 ? 10.682 -2.672 -9.261 1.00 91.31 344 VAL A CA 1
ATOM 2807 C C . VAL A 1 344 ? 11.216 -2.103 -7.958 1.00 91.31 344 VAL A C 1
ATOM 2809 O O . VAL A 1 344 ? 12.407 -2.190 -7.677 1.00 91.31 344 VAL A O 1
ATOM 2812 N N . ILE A 1 345 ? 10.330 -1.522 -7.153 1.00 92.56 345 ILE A N 1
ATOM 2813 C CA . ILE A 1 345 ? 10.671 -0.930 -5.860 1.00 92.56 345 ILE A CA 1
ATOM 2814 C C . ILE A 1 345 ? 10.123 -1.830 -4.758 1.00 92.56 345 ILE A C 1
ATOM 2816 O O . ILE A 1 345 ? 8.911 -1.988 -4.616 1.00 92.56 345 ILE A O 1
ATOM 2820 N N . ARG A 1 346 ? 11.006 -2.400 -3.937 1.00 92.62 346 ARG A N 1
ATOM 2821 C CA . ARG A 1 346 ? 10.627 -3.007 -2.653 1.00 92.62 346 ARG A CA 1
ATOM 2822 C C . ARG A 1 346 ? 10.516 -1.896 -1.613 1.00 92.62 346 ARG A C 1
ATOM 2824 O O . ARG A 1 346 ? 11.487 -1.596 -0.928 1.00 92.62 346 ARG A O 1
ATOM 2831 N N . PHE A 1 347 ? 9.344 -1.267 -1.529 1.00 92.62 347 PHE A N 1
ATOM 2832 C CA . PHE A 1 347 ? 9.088 -0.217 -0.539 1.00 92.62 347 PHE A CA 1
ATOM 2833 C C . PHE A 1 347 ? 9.182 -0.768 0.887 1.00 92.62 347 PHE A C 1
ATOM 2835 O O . PHE A 1 347 ? 9.683 -0.095 1.787 1.00 92.62 347 PHE A O 1
ATOM 2842 N N . ASP A 1 348 ? 8.755 -2.022 1.054 1.00 89.69 348 ASP A N 1
ATOM 2843 C CA . ASP A 1 348 ? 8.995 -2.826 2.245 1.00 89.69 348 ASP A CA 1
ATOM 2844 C C . ASP A 1 348 ? 9.826 -4.068 1.884 1.00 89.69 348 ASP A C 1
ATOM 2846 O O . ASP A 1 348 ? 9.633 -4.720 0.841 1.00 89.69 348 ASP A O 1
ATOM 2850 N N . LEU A 1 349 ? 10.780 -4.398 2.759 1.00 86.75 349 LEU A N 1
ATOM 2851 C CA . LEU A 1 349 ? 11.704 -5.508 2.542 1.00 86.75 349 LEU A CA 1
ATOM 2852 C C . LEU A 1 349 ? 10.947 -6.842 2.399 1.00 86.75 349 LEU A C 1
ATOM 2854 O O . LEU A 1 349 ? 9.969 -7.091 3.108 1.00 86.75 349 LEU A O 1
ATOM 2858 N N . PRO A 1 350 ? 11.378 -7.733 1.489 1.00 83.88 350 PRO A N 1
ATOM 2859 C CA . PRO A 1 350 ? 10.776 -9.053 1.356 1.00 83.88 350 PRO A CA 1
ATOM 2860 C C . PRO A 1 350 ? 10.963 -9.880 2.630 1.00 83.88 350 PRO A C 1
ATOM 2862 O O . PRO A 1 350 ? 12.066 -10.026 3.153 1.00 83.88 350 PRO A O 1
ATOM 2865 N N . LYS A 1 351 ? 9.861 -10.456 3.124 1.00 81.50 351 LYS A N 1
ATOM 2866 C CA . LYS A 1 351 ? 9.850 -11.277 4.348 1.00 81.50 351 LYS A CA 1
ATOM 2867 C C . LYS A 1 351 ? 10.525 -12.632 4.169 1.00 81.50 351 LYS A C 1
ATOM 2869 O O . LYS A 1 351 ? 10.991 -13.235 5.147 1.00 81.50 351 LYS A O 1
ATOM 2874 N N . ASP A 1 352 ? 10.526 -13.126 2.937 1.00 79.19 352 ASP A N 1
ATOM 2875 C CA . ASP A 1 352 ? 11.119 -14.391 2.552 1.00 79.19 352 ASP A CA 1
ATOM 2876 C C . ASP A 1 352 ? 11.761 -14.329 1.159 1.00 79.19 352 ASP A C 1
ATOM 2878 O O . ASP A 1 352 ? 11.570 -13.399 0.373 1.00 79.19 352 ASP A O 1
ATOM 2882 N N . PHE A 1 353 ? 12.565 -15.353 0.880 1.00 76.69 353 PHE A N 1
ATOM 2883 C CA . PHE A 1 353 ? 13.314 -15.471 -0.363 1.00 76.69 353 PHE A CA 1
ATOM 2884 C C . PHE A 1 353 ? 12.407 -15.650 -1.589 1.00 76.69 353 PHE A C 1
ATOM 2886 O O . PHE A 1 353 ? 12.778 -15.238 -2.684 1.00 76.69 353 PHE A O 1
ATOM 2893 N N . ARG A 1 354 ? 11.209 -16.226 -1.424 1.00 76.44 354 ARG A N 1
ATOM 2894 C CA . ARG A 1 354 ? 10.266 -16.423 -2.529 1.00 76.44 354 ARG A CA 1
ATOM 2895 C C . ARG A 1 354 ? 9.752 -15.075 -3.019 1.00 76.44 354 ARG A C 1
ATOM 2897 O O . ARG A 1 354 ? 9.865 -14.810 -4.212 1.00 76.44 354 ARG A O 1
ATOM 2904 N N . SER A 1 355 ? 9.284 -14.214 -2.115 1.00 79.25 355 SER A N 1
ATOM 2905 C CA . SER A 1 355 ? 8.860 -12.849 -2.444 1.00 79.25 355 SER A CA 1
ATOM 2906 C C . SER A 1 355 ? 9.985 -12.045 -3.093 1.00 79.25 355 SER A C 1
ATOM 2908 O O . SER A 1 355 ? 9.750 -11.324 -4.061 1.00 79.25 355 SER A O 1
ATOM 2910 N N . TYR A 1 356 ? 11.222 -12.204 -2.609 1.00 82.94 356 TYR A N 1
ATOM 2911 C CA . TYR A 1 356 ? 12.400 -11.578 -3.213 1.00 82.94 356 TYR A CA 1
ATOM 2912 C C . TYR A 1 356 ? 12.606 -12.031 -4.669 1.00 82.94 356 TYR A C 1
ATOM 2914 O O . TYR A 1 356 ? 12.557 -11.198 -5.574 1.00 82.94 356 TYR A O 1
ATOM 2922 N N . VAL A 1 357 ? 12.731 -13.340 -4.919 1.00 78.88 357 VAL A N 1
ATOM 2923 C CA . VAL A 1 357 ? 12.936 -13.894 -6.273 1.00 78.88 357 VAL A CA 1
ATOM 2924 C C . VAL A 1 357 ? 11.787 -13.527 -7.212 1.00 78.88 357 VAL A C 1
ATOM 2926 O O . VAL A 1 357 ? 12.014 -13.177 -8.368 1.00 78.88 357 VAL A O 1
ATOM 2929 N N . GLN A 1 358 ? 10.549 -13.560 -6.719 1.00 79.00 358 GLN A N 1
ATOM 2930 C CA . GLN A 1 358 ? 9.370 -13.212 -7.512 1.00 79.00 358 GLN A CA 1
ATOM 2931 C C . GLN A 1 358 ? 9.338 -11.736 -7.880 1.00 79.00 358 GLN A C 1
ATOM 2933 O O . GLN A 1 358 ? 9.014 -11.414 -9.019 1.00 79.00 358 GLN A O 1
ATOM 2938 N N . SER A 1 359 ? 9.709 -10.846 -6.956 1.00 81.56 359 SER A N 1
ATOM 2939 C CA . SER A 1 359 ? 9.830 -9.419 -7.259 1.00 81.56 359 SER A CA 1
ATOM 2940 C C . SER A 1 359 ? 10.952 -9.131 -8.257 1.00 81.56 359 SER A C 1
ATOM 2942 O O . SER A 1 359 ? 10.735 -8.354 -9.184 1.00 81.56 359 SER A O 1
ATOM 2944 N N . LYS A 1 360 ? 12.093 -9.828 -8.146 1.00 82.56 360 LYS A N 1
ATOM 2945 C CA . LYS A 1 360 ? 13.211 -9.732 -9.095 1.00 82.56 360 LYS A CA 1
ATOM 2946 C C . LYS A 1 360 ? 12.788 -10.140 -10.511 1.00 82.56 360 LYS A C 1
ATOM 2948 O O . LYS A 1 360 ? 13.130 -9.458 -11.464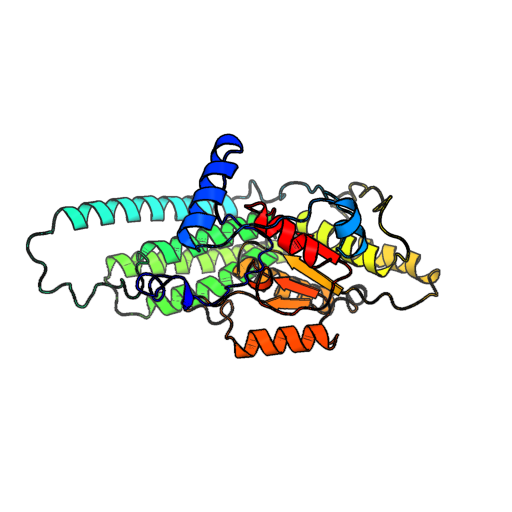 1.00 82.56 360 LYS A O 1
ATOM 2953 N N . GLY A 1 361 ? 11.967 -11.184 -10.638 1.00 78.75 361 GLY A N 1
ATOM 2954 C CA . GLY A 1 361 ? 11.424 -11.650 -11.921 1.00 78.75 361 GLY A CA 1
ATOM 2955 C C . GLY A 1 361 ? 10.430 -10.707 -12.616 1.00 78.75 361 GLY A C 1
ATOM 2956 O O . GLY A 1 361 ? 9.950 -11.035 -13.702 1.00 78.75 361 GLY A O 1
ATOM 2957 N N . ARG A 1 362 ? 10.052 -9.579 -11.993 1.00 79.62 362 ARG A N 1
ATOM 2958 C CA . ARG A 1 362 ? 9.161 -8.566 -12.595 1.00 79.62 362 ARG A CA 1
ATOM 2959 C C . ARG A 1 362 ? 9.909 -7.381 -13.214 1.00 79.62 362 ARG A C 1
ATOM 2961 O O . ARG A 1 362 ? 9.261 -6.607 -13.925 1.00 79.62 362 ARG A O 1
ATOM 2968 N N . ALA A 1 363 ? 11.202 -7.246 -12.920 1.00 73.38 363 ALA A N 1
ATOM 2969 C CA . ALA A 1 363 ? 12.080 -6.215 -13.466 1.00 73.38 363 ALA A CA 1
ATOM 2970 C C . ALA A 1 363 ? 12.706 -6.650 -14.799 1.00 73.38 363 ALA A C 1
ATOM 2972 O O . ALA A 1 363 ? 12.920 -7.872 -14.970 1.00 73.38 363 ALA A O 1
#

pLDDT: mean 75.78, std 16.63, range [35.66, 96.25]

Solvent-accessible surface area (backbone atoms only — not comparable to full-atom values): 21824 Å² total; per-residue (Å²): 102,83,90,59,70,87,55,56,84,92,75,56,77,88,79,86,84,87,70,98,55,95,64,97,60,97,68,57,79,91,49,43,66,59,53,52,53,52,48,25,65,68,63,75,43,84,87,82,74,82,89,51,66,70,64,48,55,76,78,45,64,82,64,89,86,81,89,85,88,64,64,79,39,92,54,74,83,33,69,69,52,52,53,46,52,51,54,44,50,52,52,52,51,52,50,56,54,57,58,56,56,57,75,72,56,81,85,72,77,84,75,55,75,84,69,60,72,53,88,78,80,54,59,80,64,53,56,63,47,49,47,46,52,51,30,48,53,31,32,47,56,53,20,59,70,38,18,32,57,45,32,55,57,46,35,56,52,45,50,62,55,58,78,45,99,65,58,68,79,56,43,57,51,46,52,52,52,38,52,47,36,55,53,49,38,54,51,37,52,54,47,60,73,72,42,86,73,82,70,28,47,56,55,52,52,53,52,52,52,56,50,52,54,47,74,48,96,65,87,70,88,64,65,67,75,79,64,81,66,68,89,81,64,53,70,64,57,60,56,51,56,50,52,69,62,54,79,75,62,90,72,79,90,53,74,61,31,34,37,36,36,32,81,45,51,63,57,24,49,38,54,35,54,49,51,50,54,47,27,73,74,33,73,91,39,58,83,62,31,69,42,63,50,48,48,77,57,95,58,89,43,81,86,59,36,46,52,73,65,58,50,52,50,51,52,50,34,44,68,70,62,71,27,33,31,39,26,21,25,76,54,65,55,54,96,58,90,68,72,79,17,88,37,65,42,66,78,41,78,63,94,45,70,55,56,42,54,36,51,45,66,40,50

Organism: Stegodyphus mimosarum (NCBI:txid407821)